Protein 1I9Z (pdb70)

InterPro domains:
  IPR000300 Inositol polyphosphate-related phosphatase [PF22669] (564-844)
  IPR000300 Inositol polyphosphate-related phosphatase [SM00128] (556-854)
  IPR002013 SAC domain [PF02383] (60-376)
  IPR002013 SAC domain [PS50275] (144-474)
  IPR036691 Endonuclease/exonuclease/phosphatase superfamily [G3DSA:3.60.10.10] (534-880)
  IPR036691 Endonuclease/exonuclease/phosphatase superfamily [SSF56219] (534-871)
  IPR046985 Inositol 5-phosphatase [PTHR11200] (154-956)

Sequence (336 aa):
YDPIHEYVNHELRKRENEFSEHKNVKIFVASYNLNGCSATTKLENWLFPENTPLADIYVVGFQEIVQLTSADPAKRREWESCVKRLLNGKCTSGPGYVQLRSGQLVGTALMIFCKESCLPSIKNVEGTVKKTGLGNKGAVAIRFDYEDTGLCFITSHLAAGYTNYDERDHDYRTIASGLRFRRGRSIFNHDYVVWFGDFNYRISLTYEEVVPCIAQGKLSYLFEYDQLNKQMLTGKVFPFFSELPITFPPTYKFDIGTDIYDTSDKHHRVPAWTDRILYRGELVPHSYQSVPLYYSDHRPIYATYEANIVKVDREKKKILFEELYNQRKQEVRDASQ

Solvent-accessible surface area: 15968 Å² total; per-residue (Å²): 206,48,82,36,80,98,62,0,59,103,48,4,169,134,78,71,125,68,11,16,116,106,106,72,0,82,2,5,0,0,1,1,1,0,25,24,25,91,25,33,35,118,0,69,87,0,0,27,44,49,158,79,93,49,7,11,1,2,0,0,0,0,0,22,2,61,96,45,178,146,46,39,65,62,85,27,142,90,3,13,47,9,0,72,141,24,1,50,55,105,28,132,98,60,104,11,8,40,53,40,93,21,16,32,30,30,3,1,0,0,0,0,0,0,66,79,91,5,70,100,20,10,112,89,41,14,24,33,61,72,111,15,48,143,91,59,42,0,0,1,0,1,4,0,26,4,50,60,7,6,2,0,2,0,0,0,5,0,7,56,26,85,100,39,58,97,55,0,7,46,1,12,117,31,0,11,78,26,0,104,13,172,240,48,67,16,0,64,98,25,80,16,1,2,0,0,0,2,0,6,0,16,0,54,18,66,38,123,79,0,36,57,24,32,81,120,53,115,30,97,90,0,57,127,83,1,6,0,35,116,2,35,139,80,42,113,0,2,43,171,13,52,37,43,105,21,93,3,67,1,0,25,38,15,39,107,49,50,102,90,18,4,79,51,128,120,92,103,23,0,0,1,0,1,0,3,0,30,53,29,148,10,75,38,102,41,10,64,25,7,83,13,70,81,0,18,6,16,0,0,15,3,23,8,50,0,60,3,34,98,27,65,136,135,102,65,130,106,21,28,73,89,20,42,87,102,71,95,78,87,68,99,78,89,98,166

Secondary structure (DSSP, 8-state):
--HHHHHHHHHHHHTGGGTEEEEEEEEEEEEEE-TTPPP-S--HHHHS-SSSPPPSEEEEEEE-SS------HHHHHHHHHHHHHHHHHT--SS--EEEEEEEEETTEEEEEEEEGGGGGGEEEEEEEEEE------EEEEEEEEETTEEEEEEEEE----SS-HHHHHHHHHHHHHH---GGG--TTSSSEEEEEEE----BSS-HHHHHHHHHTT-HHHHHTTBHHHHHHHTTSSSTT-B-PPP-S---B-B-TTSS-B--STT-PPPB--EEEEEESS-EEEEEEE----SSSB--EEEEEEEEEEEE-HHHHHHHHHHHHHHHHHHHHHHT-

Structure (mmCIF, N/CA/C/O backbone):
data_1I9Z
#
_entry.id   1I9Z
#
_cell.length_a   148.999
_cell.length_b   67.705
_cell.length_c   51.995
_cell.angle_alpha   90.0
_cell.angle_beta   106.152
_cell.angle_gamma   90.0
#
_symmetry.space_group_name_H-M   'C 1 2 1'
#
loop_
_entity.id
_entity.type
_entity.pdbx_description
1 polymer 'PHOSPHATIDYLINOSITOL PHOSPHATE PHOSPHATASE'
2 non-polymer 'CALCIUM ION'
3 non-polymer D-MYO-INOSITOL-1,4-BISPHOSPHATE
4 water water
#
loop_
_atom_site.group_PDB
_atom_site.id
_atom_site.type_symbol
_atom_site.label_atom_id
_atom_site.label_alt_id
_atom_site.label_comp_id
_atom_site.label_asym_id
_atom_site.label_entity_id
_atom_site.label_seq_id
_atom_site.pdbx_PDB_ins_code
_atom_site.Cartn_x
_atom_site.Cartn_y
_atom_site.Cartn_z
_atom_site.occupancy
_atom_site.B_iso_or_equiv
_atom_site.auth_seq_id
_atom_site.auth_comp_id
_atom_site.auth_asym_id
_atom_site.auth_atom_id
_atom_site.pdbx_PDB_model_num
ATOM 1 N N . TYR A 1 1 ? -4.470 -0.468 19.436 1.00 63.27 534 TYR A N 1
ATOM 2 C CA . TYR A 1 1 ? -5.444 0.656 19.243 1.00 64.06 534 TYR A CA 1
ATOM 3 C C . TYR A 1 1 ? -6.918 0.235 19.376 1.00 63.55 534 TYR A C 1
ATOM 4 O O . TYR A 1 1 ? -7.354 -0.733 18.750 1.00 63.93 534 TYR A O 1
ATOM 13 N N . ASP A 1 2 ? -7.671 0.966 20.199 1.00 62.88 535 ASP A N 1
ATOM 14 C CA . ASP A 1 2 ? -9.096 0.700 20.450 1.00 61.80 535 ASP A CA 1
ATOM 15 C C . ASP A 1 2 ? -9.882 2.004 20.401 1.00 61.14 535 ASP A C 1
ATOM 16 O O . ASP A 1 2 ? -9.777 2.843 21.295 1.00 59.59 535 ASP A O 1
ATOM 21 N N . PRO A 1 3 ? -10.688 2.183 19.337 1.00 60.97 536 PRO A N 1
ATOM 22 C CA . PRO A 1 3 ? -11.527 3.361 19.091 1.00 60.13 536 PRO A CA 1
ATOM 23 C C . PRO A 1 3 ? -12.422 3.749 20.257 1.00 59.19 536 PRO A C 1
ATOM 24 O O . PRO A 1 3 ? -12.594 4.936 20.535 1.00 58.57 536 PRO A O 1
ATOM 28 N N . ILE A 1 4 ? -13.005 2.754 20.924 1.00 58.81 537 ILE A N 1
ATOM 29 C CA . ILE A 1 4 ? -13.892 3.013 22.061 1.00 58.81 537 ILE A CA 1
ATOM 30 C C . ILE A 1 4 ? -13.108 3.633 23.214 1.00 58.63 537 ILE A C 1
ATOM 31 O O . ILE A 1 4 ? -13.584 4.555 23.878 1.00 58.13 537 ILE A O 1
ATOM 36 N N . HIS A 1 5 ? -11.903 3.115 23.450 1.00 58.57 538 HIS A N 1
ATOM 37 C CA . HIS A 1 5 ? -11.034 3.612 24.526 1.00 58.73 538 HIS A CA 1
ATOM 38 C C . HIS A 1 5 ? -10.686 5.077 24.254 1.00 58.63 538 HIS A C 1
ATOM 39 O O . HIS A 1 5 ? -10.757 5.928 25.144 1.00 58.78 538 HIS A O 1
ATOM 46 N N . GLU A 1 6 ? -10.318 5.360 23.010 1.00 58.46 539 GLU A N 1
ATOM 47 C CA . GLU A 1 6 ? -9.974 6.717 22.594 1.00 58.99 539 GLU A CA 1
ATOM 48 C C . GLU A 1 6 ? -11.165 7.650 22.836 1.00 58.78 539 GLU A C 1
ATOM 49 O O . GLU A 1 6 ? -11.010 8.751 23.367 1.00 58.46 539 GLU A O 1
ATOM 55 N N . TYR A 1 7 ? -12.353 7.195 22.441 1.00 59.19 540 TYR A N 1
ATOM 56 C CA . TYR A 1 7 ? -13.584 7.960 22.627 1.00 59.32 540 TYR A CA 1
ATOM 57 C C . TYR A 1 7 ? -13.755 8.303 24.105 1.00 58.29 540 TYR A C 1
ATOM 58 O O . TYR A 1 7 ? -14.006 9.453 24.469 1.00 57.41 540 TYR A O 1
ATOM 67 N N . VAL A 1 8 ? -13.603 7.294 24.957 1.00 57.70 541 VAL A N 1
ATOM 68 C CA . VAL A 1 8 ? -13.760 7.491 26.391 1.00 57.50 541 VAL A CA 1
ATOM 69 C C . VAL A 1 8 ? -12.787 8.540 26.949 1.00 57.17 541 VAL A C 1
ATOM 70 O O . VAL A 1 8 ? -13.200 9.446 27.663 1.00 57.14 541 VAL A O 1
ATOM 74 N N . ASN A 1 9 ? -11.504 8.444 26.620 1.00 57.41 542 ASN A N 1
ATOM 75 C CA . ASN A 1 9 ? -10.537 9.431 27.121 1.00 57.36 542 ASN A CA 1
ATOM 76 C C . ASN A 1 9 ? -10.920 10.825 26.674 1.00 57.10 542 ASN A C 1
ATOM 77 O O . ASN A 1 9 ? -10.703 11.805 27.385 1.00 55.91 542 ASN A O 1
ATOM 82 N N . HIS A 1 10 ? -11.502 10.904 25.486 1.00 57.40 543 HIS A N 1
ATOM 83 C CA . HIS A 1 10 ? -11.884 12.192 24.941 1.00 58.06 543 HIS A CA 1
ATOM 84 C C . HIS A 1 10 ? -13.008 12.829 25.727 1.00 57.94 543 HIS A C 1
ATOM 85 O O . HIS A 1 10 ? -12.953 14.013 26.056 1.00 57.21 543 HIS A O 1
ATOM 92 N N . GLU A 1 11 ? -14.022 12.023 26.034 1.00 58.18 544 GLU A N 1
ATOM 93 C CA . GLU A 1 11 ? -15.201 12.475 26.775 1.00 58.25 544 GLU A CA 1
ATOM 94 C C . GLU A 1 11 ? -14.858 12.783 28.213 1.00 58.30 544 GLU A C 1
ATOM 95 O O . GLU A 1 11 ? -15.252 13.812 28.759 1.00 58.57 544 GLU A O 1
ATOM 101 N N . LEU A 1 12 ? -14.111 11.869 28.815 1.00 58.16 545 LEU A N 1
ATOM 102 C CA . LEU A 1 12 ? -13.693 11.973 30.196 1.00 58.09 545 LEU A CA 1
ATOM 103 C C . LEU A 1 12 ? -12.904 13.249 30.418 1.00 58.28 545 LEU A C 1
ATOM 104 O O . LEU A 1 12 ? -13.005 13.872 31.464 1.00 57.66 545 LEU A O 1
ATOM 109 N N . ARG A 1 13 ? -12.129 13.640 29.417 1.00 58.55 546 ARG A N 1
ATOM 110 C CA . ARG A 1 13 ? -11.324 14.844 29.509 1.00 59.45 546 ARG A CA 1
ATOM 111 C C . ARG A 1 13 ? -12.231 16.053 29.713 1.00 59.10 546 ARG A C 1
ATOM 112 O O . ARG A 1 13 ? -11.840 17.046 30.323 1.00 58.42 546 ARG A O 1
ATOM 120 N N . LYS A 1 14 ? -13.455 15.970 29.202 1.00 58.79 547 LYS A N 1
ATOM 121 C CA . LYS A 1 14 ? -14.397 17.070 29.362 1.00 59.03 547 LYS A CA 1
ATOM 122 C C . LYS A 1 14 ? -14.995 17.074 30.775 1.00 58.07 547 LYS A C 1
ATOM 123 O O . LYS A 1 14 ? -15.444 18.112 31.258 1.00 58.60 547 LYS A O 1
ATOM 129 N N . ARG A 1 15 ? -14.983 15.929 31.451 1.00 56.19 548 ARG A N 1
ATOM 130 C CA . ARG A 1 15 ? -15.540 15.860 32.800 1.00 55.15 548 ARG A CA 1
ATOM 131 C C . ARG A 1 15 ? -14.503 15.711 33.930 1.00 53.74 548 ARG A C 1
ATOM 132 O O . ARG A 1 15 ? -14.814 15.186 35.000 1.00 52.30 548 ARG A O 1
ATOM 140 N N . GLU A 1 16 ? -13.284 16.196 33.698 1.00 52.28 549 GLU A N 1
ATOM 141 C CA . GLU A 1 16 ? -12.206 16.084 34.690 1.00 51.39 549 GLU A CA 1
ATOM 142 C C . GLU A 1 16 ? -12.514 16.630 36.061 1.00 50.75 549 GLU A C 1
ATOM 143 O O . GLU A 1 16 ? -12.096 16.060 37.076 1.00 49.55 549 GLU A O 1
ATOM 149 N N . ASN A 1 17 ? -13.247 17.732 36.099 1.00 50.48 550 ASN A N 1
ATOM 150 C CA . ASN A 1 17 ? -13.581 18.353 37.362 1.00 51.06 550 ASN A CA 1
ATOM 151 C C . ASN A 1 17 ? -14.319 17.373 38.264 1.00 50.50 550 ASN A C 1
ATOM 152 O O . ASN A 1 17 ? -14.476 17.623 39.456 1.00 50.31 550 ASN A O 1
ATOM 157 N N . GLU A 1 18 ? -14.763 16.252 37.705 1.00 49.52 551 GLU A N 1
ATOM 158 C CA . GLU A 1 18 ? -15.489 15.262 38.497 1.00 49.70 551 GLU A CA 1
ATOM 159 C C . GLU A 1 18 ? -14.592 14.312 39.260 1.00 48.94 551 GLU A C 1
ATOM 160 O O . GLU A 1 18 ? -15.038 13.701 40.228 1.00 48.58 551 GLU A O 1
ATOM 166 N N . PHE A 1 19 ? -13.341 14.164 38.828 1.00 47.13 552 PHE A N 1
ATOM 167 C CA . PHE A 1 19 ? -12.421 13.269 39.530 1.00 46.48 552 PHE A CA 1
ATOM 168 C C . PHE A 1 19 ? -11.036 13.900 39.755 1.00 45.35 552 PHE A C 1
ATOM 169 O O . PHE A 1 19 ? -10.077 13.191 40.020 1.00 45.54 552 PHE A O 1
ATOM 177 N N . SER A 1 20 ? -10.970 15.229 39.665 1.00 44.12 553 SER A N 1
ATOM 178 C CA . SER A 1 20 ? -9.742 15.999 39.830 1.00 43.53 553 SER A CA 1
ATOM 179 C C . SER A 1 20 ? -9.956 17.273 40.618 1.00 43.75 553 SER A C 1
ATOM 180 O O . SER A 1 20 ? -10.997 17.931 40.495 1.00 43.22 553 SER A O 1
ATOM 183 N N . GLU A 1 21 ? -8.937 17.634 41.396 1.00 43.38 554 GLU A N 1
ATOM 184 C CA . GLU A 1 21 ? -8.913 18.865 42.182 1.00 44.52 554 GLU A CA 1
ATOM 185 C C . GLU A 1 21 ? -7.586 19.527 41.768 1.00 43.35 554 GLU A C 1
ATOM 186 O O . GLU A 1 21 ? -6.575 18.833 41.621 1.00 41.94 554 GLU A O 1
ATOM 192 N N . HIS A 1 22 ? -7.599 20.846 41.593 1.00 42.61 555 HIS A N 1
ATOM 193 C CA . HIS A 1 22 ? -6.411 21.592 41.213 1.00 42.04 555 HIS A CA 1
ATOM 194 C C . HIS A 1 22 ? -6.090 22.572 42.321 1.00 41.32 555 HIS A C 1
ATOM 195 O O . HIS A 1 22 ? -7.001 23.117 42.939 1.00 41.76 555 HIS A O 1
ATOM 202 N N . LYS A 1 23 ? -4.794 22.750 42.587 1.00 38.90 556 LYS A N 1
ATOM 203 C CA . LYS A 1 23 ? -4.277 23.646 43.624 1.00 37.14 556 LYS A CA 1
ATOM 204 C C . LYS A 1 23 ? -2.982 24.329 43.046 1.00 34.80 556 LYS A C 1
ATOM 205 O O . LYS A 1 23 ? -2.324 23.757 42.195 1.00 32.23 556 LYS A O 1
ATOM 211 N N . ASN A 1 24 ? -2.672 25.550 43.467 1.00 33.79 557 ASN A N 1
ATOM 212 C CA . ASN A 1 24 ? -1.453 26.230 43.029 1.00 33.74 557 ASN A CA 1
ATOM 213 C C . ASN A 1 24 ? -0.476 26.128 44.218 1.00 31.75 557 ASN A C 1
ATOM 214 O O . ASN A 1 24 ? -0.847 26.393 45.347 1.00 32.12 557 ASN A O 1
ATOM 219 N N . VAL A 1 25 ? 0.749 25.717 43.953 1.00 28.46 558 VAL A N 1
ATOM 220 C CA . VAL A 1 25 ? 1.769 25.627 44.995 1.00 27.40 558 VAL A CA 1
ATOM 221 C C . VAL A 1 25 ? 2.825 26.701 44.650 1.00 26.08 558 VAL A C 1
ATOM 222 O O . VAL A 1 25 ? 3.221 26.787 43.491 1.00 26.85 558 VAL A O 1
ATOM 226 N N . LYS A 1 26 ? 3.254 27.498 45.633 1.00 24.93 559 LYS A N 1
ATOM 227 C CA . LYS A 1 26 ? 4.277 28.547 45.424 1.00 24.92 559 LYS A CA 1
ATOM 228 C C . LYS A 1 26 ? 5.675 27.948 45.651 1.00 23.35 559 LYS A C 1
ATOM 229 O O . LYS A 1 26 ? 5.921 27.320 46.685 1.00 21.57 559 LYS A O 1
ATOM 235 N N . ILE A 1 27 ? 6.579 28.169 44.702 1.00 20.69 560 ILE A N 1
ATOM 236 C CA . ILE A 1 27 ? 7.910 27.580 44.777 1.00 21.06 560 ILE A CA 1
ATOM 237 C C . ILE A 1 27 ? 8.980 28.650 44.650 1.00 18.43 560 ILE A C 1
ATOM 238 O O . ILE A 1 27 ? 8.929 29.491 43.749 1.00 19.17 560 ILE A O 1
ATOM 243 N N . PHE A 1 28 ? 9.929 28.638 45.560 1.00 16.66 561 PHE A N 1
ATOM 244 C CA . PHE A 1 28 ? 11.004 29.651 45.606 1.00 16.81 561 PHE A CA 1
ATOM 245 C C . PHE A 1 28 ? 12.290 28.925 45.277 1.00 16.09 561 PHE A C 1
ATOM 246 O O . PHE A 1 28 ? 12.644 27.948 45.972 1.00 14.82 561 PHE A O 1
ATOM 254 N N . VAL A 1 29 ? 12.976 29.347 44.225 1.00 14.11 562 VAL A N 1
ATOM 255 C CA . VAL A 1 29 ? 14.189 28.698 43.773 1.00 14.09 562 VAL A CA 1
ATOM 256 C C . VAL A 1 29 ? 15.324 29.672 43.957 1.00 16.09 562 VAL A C 1
ATOM 257 O O . VAL A 1 29 ? 15.259 30.808 43.505 1.00 17.70 562 VAL A O 1
ATOM 261 N N . ALA A 1 30 ? 16.346 29.215 44.657 1.00 15.27 563 ALA A N 1
ATOM 262 C CA . ALA A 1 30 ? 17.477 30.033 45.023 1.00 15.10 563 ALA A CA 1
ATOM 263 C C . ALA A 1 30 ? 18.801 29.369 44.679 1.00 13.71 563 ALA A C 1
ATOM 264 O O . ALA A 1 30 ? 19.002 28.199 44.970 1.00 14.26 563 ALA A O 1
ATOM 266 N N . SER A 1 31 ? 19.725 30.174 44.154 1.00 12.18 564 SER A N 1
ATOM 267 C CA . SER A 1 31 ? 21.037 29.705 43.732 1.00 13.39 564 SER A CA 1
ATOM 268 C C . SER A 1 31 ? 22.174 30.616 44.222 1.00 13.37 564 SER A C 1
ATOM 269 O O . SER A 1 31 ? 22.071 31.875 44.162 1.00 12.94 564 SER A O 1
ATOM 272 N N . TYR A 1 32 ? 23.278 30.001 44.660 1.00 14.00 565 TYR A N 1
ATOM 273 C CA . TYR A 1 32 ? 24.417 30.764 45.137 1.00 12.94 565 TYR A CA 1
ATOM 274 C C . TYR A 1 32 ? 25.753 30.064 44.980 1.00 14.50 565 TYR A C 1
ATOM 275 O O . TYR A 1 32 ? 25.944 28.979 45.535 1.00 15.21 565 TYR A O 1
ATOM 284 N N . ASN A 1 33 ? 26.648 30.608 44.151 1.00 11.53 566 ASN A N 1
ATOM 285 C CA . ASN A 1 33 ? 28.009 30.085 44.051 1.00 13.63 566 ASN A CA 1
ATOM 286 C C . ASN A 1 33 ? 28.717 30.841 45.203 1.00 14.92 566 ASN A C 1
ATOM 287 O O . ASN A 1 33 ? 28.943 32.060 45.149 1.00 15.77 566 ASN A O 1
ATOM 292 N N . LEU A 1 34 ? 29.051 30.078 46.240 1.00 13.85 567 LEU A N 1
ATOM 293 C CA . LEU A 1 34 ? 29.660 30.585 47.498 1.00 13.68 567 LEU A CA 1
ATOM 294 C C . LEU A 1 34 ? 31.115 30.934 47.532 1.00 15.53 567 LEU A C 1
ATOM 295 O O . LEU A 1 34 ? 31.567 31.593 48.492 1.00 15.65 567 LEU A O 1
ATOM 300 N N . ASN A 1 35 ? 31.882 30.470 46.532 1.00 14.02 568 ASN A N 1
ATOM 301 C CA . ASN A 1 35 ? 33.314 30.700 46.541 1.00 15.48 568 ASN A CA 1
ATOM 302 C C . ASN A 1 35 ? 33.928 30.170 47.867 1.00 16.49 568 ASN A C 1
ATOM 303 O O . ASN A 1 35 ? 34.904 30.770 48.398 1.00 16.91 568 ASN A O 1
ATOM 308 N N . GLY A 1 36 ? 33.308 29.116 48.410 1.00 15.82 569 GLY A N 1
ATOM 309 C CA . GLY A 1 36 ? 33.811 28.483 49.629 1.00 18.58 569 GLY A CA 1
ATOM 310 C C . GLY A 1 36 ? 33.580 29.275 50.905 1.00 20.11 569 GLY A C 1
ATOM 311 O O . GLY A 1 36 ? 34.159 28.921 51.930 1.00 21.12 569 GLY A O 1
ATOM 312 N N . CYS A 1 37 ? 32.740 30.305 50.861 1.00 17.93 570 CYS A N 1
ATOM 313 C CA . CYS A 1 37 ? 32.492 31.110 52.083 1.00 21.02 570 CYS A CA 1
ATOM 314 C C . CYS A 1 37 ? 31.772 30.323 53.148 1.00 21.42 570 CYS A C 1
ATOM 315 O O . CYS A 1 37 ? 31.055 29.366 52.870 1.00 22.15 570 CYS A O 1
ATOM 318 N N . SER A 1 38 ? 31.941 30.762 54.401 1.00 21.84 571 SER A N 1
ATOM 319 C CA . SER A 1 38 ? 31.266 30.102 55.523 1.00 23.40 571 SER A CA 1
ATOM 320 C C . SER A 1 38 ? 29.758 30.218 55.631 1.00 21.53 571 SER A C 1
ATOM 321 O O . SER A 1 38 ? 29.186 31.250 55.372 1.00 21.89 571 SER A O 1
ATOM 324 N N . ALA A 1 39 ? 29.144 29.146 56.105 1.00 20.64 572 ALA A N 1
ATOM 325 C CA . ALA A 1 39 ? 27.724 29.059 56.342 1.00 20.29 572 ALA A CA 1
ATOM 326 C C . ALA A 1 39 ? 27.312 30.163 57.289 1.00 21.48 572 ALA A C 1
ATOM 327 O O . ALA A 1 39 ? 28.048 30.476 58.229 1.00 21.82 572 ALA A O 1
ATOM 329 N N . THR A 1 40 ? 26.132 30.742 57.083 1.00 20.53 573 THR A N 1
ATOM 330 C CA . THR A 1 40 ? 25.665 31.822 57.979 1.00 20.97 573 THR A CA 1
ATOM 331 C C . THR A 1 40 ? 24.167 31.903 57.813 1.00 22.37 573 THR A C 1
ATOM 332 O O . THR A 1 40 ? 23.657 31.536 56.750 1.00 20.78 573 THR A O 1
ATOM 336 N N . THR A 1 41 ? 23.442 32.375 58.839 1.00 21.01 574 THR A N 1
ATOM 337 C CA . THR A 1 41 ? 22.002 32.524 58.728 1.00 21.57 574 THR A CA 1
ATOM 338 C C . THR A 1 41 ? 21.725 33.932 58.229 1.00 20.50 574 THR A C 1
ATOM 339 O O . THR A 1 41 ? 20.583 34.304 58.068 1.00 23.67 574 THR A O 1
ATOM 343 N N . LYS A 1 42 ? 22.751 34.715 57.978 1.00 21.06 575 LYS A N 1
ATOM 344 C CA . LYS A 1 42 ? 22.498 36.094 57.539 1.00 23.17 575 LYS A CA 1
ATOM 345 C C . LYS A 1 42 ? 22.254 36.104 56.020 1.00 21.75 575 LYS A C 1
ATOM 346 O O . LYS A 1 42 ? 23.044 36.663 55.267 1.00 21.99 575 LYS A O 1
ATOM 352 N N . LEU A 1 43 ? 21.102 35.566 55.640 1.00 21.23 576 LEU A N 1
ATOM 353 C CA . LEU A 1 43 ? 20.688 35.459 54.224 1.00 19.93 576 LEU A CA 1
ATOM 354 C C . LEU A 1 43 ? 19.320 36.032 53.982 1.00 19.52 576 LEU A C 1
ATOM 355 O O . LEU A 1 43 ? 18.665 35.735 52.971 1.00 20.31 576 LEU A O 1
ATOM 360 N N . GLU A 1 44 ? 18.804 36.828 54.921 1.00 20.10 577 GLU A N 1
ATOM 361 C CA . GLU A 1 44 ? 17.423 37.319 54.773 1.00 22.46 577 GLU A CA 1
ATOM 362 C C . GLU A 1 44 ? 17.098 37.972 53.417 1.00 21.52 577 GLU A C 1
ATOM 363 O O . GLU A 1 44 ? 16.005 37.785 52.876 1.00 24.65 577 GLU A O 1
ATOM 369 N N . ASN A 1 45 ? 18.016 38.784 52.937 1.00 22.63 578 ASN A N 1
ATOM 370 C CA . ASN A 1 45 ? 17.838 39.529 51.669 1.00 24.39 578 ASN A CA 1
ATOM 371 C C . ASN A 1 45 ? 17.726 38.584 50.491 1.00 23.59 578 ASN A C 1
ATOM 372 O O . ASN A 1 45 ? 17.125 38.911 49.447 1.00 23.37 578 ASN A O 1
ATOM 377 N N . TRP A 1 46 ? 18.282 37.396 50.669 1.00 19.90 579 TRP A N 1
ATOM 378 C CA . TRP A 1 46 ? 18.241 36.422 49.580 1.00 18.82 579 TRP A CA 1
ATOM 379 C C . TRP A 1 46 ? 16.996 35.516 49.568 1.00 18.12 579 TRP A C 1
ATOM 380 O O . TRP A 1 46 ? 16.306 35.345 48.559 1.00 17.27 579 TRP A O 1
ATOM 391 N N . LEU A 1 47 ? 16.707 34.929 50.725 1.00 19.23 580 LEU A N 1
ATOM 392 C CA . LEU A 1 47 ? 15.589 34.025 50.841 1.00 19.74 580 LEU A CA 1
ATOM 393 C C . LEU A 1 47 ? 14.230 34.661 51.119 1.00 21.39 580 LEU A C 1
ATOM 394 O O . LEU A 1 47 ? 13.200 34.029 50.839 1.00 20.14 580 LEU A O 1
ATOM 399 N N . PHE A 1 48 ? 14.198 35.892 51.671 1.00 22.80 581 PHE A N 1
ATOM 400 C CA . PHE A 1 48 ? 12.883 36.564 51.919 1.00 24.13 581 PHE A CA 1
ATOM 401 C C . PHE A 1 48 ? 13.009 37.958 51.277 1.00 26.67 581 PHE A C 1
ATOM 402 O O . PHE A 1 48 ? 12.850 38.998 51.935 1.00 24.62 581 PHE A O 1
ATOM 410 N N . PRO A 1 49 ? 13.318 37.984 49.984 1.00 28.39 582 PRO A N 1
ATOM 411 C CA . PRO A 1 49 ? 13.505 39.242 49.259 1.00 32.51 582 PRO A CA 1
ATOM 412 C C . PRO A 1 49 ? 12.308 40.082 49.016 1.00 36.66 582 PRO A C 1
ATOM 413 O O . PRO A 1 49 ? 12.432 41.318 48.887 1.00 36.68 582 PRO A O 1
ATOM 417 N N . GLU A 1 50 ? 11.155 39.439 48.916 1.00 41.14 583 GLU A N 1
ATOM 418 C CA . GLU A 1 50 ? 9.934 40.186 48.607 1.00 45.74 583 GLU A CA 1
ATOM 419 C C . GLU A 1 50 ? 9.105 40.351 49.836 1.00 46.54 583 GLU A C 1
ATOM 420 O O . GLU A 1 50 ? 9.354 39.701 50.857 1.00 46.07 583 GLU A O 1
ATOM 426 N N . ASN A 1 51 ? 8.116 41.224 49.708 1.00 46.86 584 ASN A N 1
ATOM 427 C CA . ASN A 1 51 ? 7.163 41.467 50.761 1.00 48.17 584 ASN A CA 1
ATOM 428 C C . ASN A 1 51 ? 5.975 40.615 50.352 1.00 47.13 584 ASN A C 1
ATOM 429 O O . ASN A 1 51 ? 4.918 41.150 50.054 1.00 46.80 584 ASN A O 1
ATOM 434 N N . THR A 1 52 ? 6.157 39.294 50.290 1.00 46.05 585 THR A N 1
ATOM 435 C CA . THR A 1 52 ? 5.069 38.393 49.882 1.00 45.77 585 THR A CA 1
ATOM 436 C C . THR A 1 52 ? 5.016 37.153 50.789 1.00 43.61 585 THR A C 1
ATOM 437 O O . THR A 1 52 ? 5.894 36.954 51.635 1.00 42.71 585 THR A O 1
ATOM 441 N N . PRO A 1 53 ? 3.980 36.309 50.632 1.00 41.83 586 PRO A N 1
ATOM 442 C CA . PRO A 1 53 ? 3.966 35.160 51.540 1.00 38.89 586 PRO A CA 1
ATOM 443 C C . PRO A 1 53 ? 5.126 34.186 51.335 1.00 35.04 586 PRO A C 1
ATOM 444 O O . PRO A 1 53 ? 5.711 34.111 50.257 1.00 33.96 586 PRO A O 1
ATOM 448 N N . LEU A 1 54 ? 5.479 33.482 52.405 1.00 31.09 587 LEU A N 1
ATOM 449 C CA . LEU A 1 54 ? 6.545 32.483 52.308 1.00 27.93 587 LEU A CA 1
ATOM 450 C C . LEU A 1 54 ? 6.059 31.421 51.331 1.00 25.61 587 LEU A C 1
ATOM 451 O O . LEU A 1 54 ? 4.840 31.121 51.251 1.00 23.03 587 LEU A O 1
ATOM 456 N N . ALA A 1 55 ? 6.994 30.805 50.609 1.00 21.55 588 ALA A N 1
ATOM 457 C CA . ALA A 1 55 ? 6.621 29.788 49.640 1.00 20.74 588 ALA A CA 1
ATOM 458 C C . ALA A 1 55 ? 6.258 28.467 50.306 1.00 20.23 588 ALA A C 1
ATOM 459 O O . ALA A 1 55 ? 6.610 28.239 51.461 1.00 20.70 588 ALA A O 1
ATOM 461 N N . ASP A 1 56 ? 5.639 27.586 49.542 1.00 20.02 589 ASP A N 1
ATOM 462 C CA . ASP A 1 56 ? 5.334 26.242 50.046 1.00 19.78 589 ASP A CA 1
ATOM 463 C C . ASP A 1 56 ? 6.591 25.367 49.986 1.00 20.23 589 ASP A C 1
ATOM 464 O O . ASP A 1 56 ? 6.826 24.517 50.848 1.00 20.05 589 ASP A O 1
ATOM 469 N N . ILE A 1 57 ? 7.401 25.599 48.952 1.00 19.43 590 ILE A N 1
ATOM 470 C CA . ILE A 1 57 ? 8.590 24.787 48.735 1.00 19.45 590 ILE A CA 1
ATOM 471 C C . ILE A 1 57 ? 9.745 25.724 48.436 1.00 19.46 590 ILE A C 1
ATOM 472 O O . ILE A 1 57 ? 9.583 26.611 47.606 1.00 18.00 590 ILE A O 1
ATOM 477 N N . TYR A 1 58 ? 10.858 25.545 49.173 1.00 17.16 591 TYR A N 1
ATOM 478 C CA . TYR A 1 58 ? 12.089 26.261 48.903 1.00 16.88 591 TYR A CA 1
ATOM 479 C C . TYR A 1 58 ? 13.113 25.279 48.307 1.00 17.40 591 TYR A C 1
ATOM 480 O O . TYR A 1 58 ? 13.431 24.216 48.925 1.00 16.72 591 TYR A O 1
ATOM 489 N N . VAL A 1 59 ? 13.644 25.624 47.120 1.00 15.11 592 VAL A N 1
ATOM 490 C CA . VAL A 1 59 ? 14.624 24.756 46.462 1.00 15.57 592 VAL A CA 1
ATOM 491 C C . VAL A 1 59 ? 15.891 25.594 46.420 1.00 15.51 592 VAL A C 1
ATOM 492 O O . VAL A 1 59 ? 15.959 26.629 45.770 1.00 15.88 592 VAL A O 1
ATOM 496 N N . VAL A 1 60 ? 16.919 25.158 47.151 1.00 14.35 593 VAL A N 1
ATOM 497 C CA . VAL A 1 60 ? 18.167 25.889 47.253 1.00 13.91 593 VAL A CA 1
ATOM 498 C C . VAL A 1 60 ? 19.355 25.103 46.713 1.00 14.05 593 VAL A C 1
ATOM 499 O O . VAL A 1 60 ? 19.623 23.974 47.155 1.00 15.94 593 VAL A O 1
ATOM 503 N N . GLY A 1 61 ? 20.069 25.714 45.767 1.00 13.28 594 GLY A N 1
ATOM 504 C CA . GLY A 1 61 ? 21.232 25.107 45.194 1.00 13.48 594 GLY A CA 1
ATOM 505 C C . GLY A 1 61 ? 22.455 25.957 45.451 1.00 15.47 594 GLY A C 1
ATOM 506 O O . GLY A 1 61 ? 22.456 27.208 45.251 1.00 15.80 594 GLY A O 1
ATOM 507 N N . PHE A 1 62 ? 23.511 25.294 45.919 1.00 13.78 595 PHE A N 1
ATOM 508 C CA . PHE A 1 62 ? 24.788 25.943 46.178 1.00 11.29 595 PHE A CA 1
ATOM 509 C C . PHE A 1 62 ? 25.865 25.389 45.278 1.00 12.53 595 PHE A C 1
ATOM 510 O O . PHE A 1 62 ? 25.809 24.168 44.895 1.00 13.59 595 PHE A O 1
ATOM 518 N N . GLN A 1 63 ? 26.798 26.273 44.870 1.00 12.65 596 GLN A N 1
ATOM 519 C CA . GLN A 1 63 ? 28.006 25.836 44.176 1.00 12.65 596 GLN A CA 1
ATOM 520 C C . GLN A 1 63 ? 29.210 26.284 45.022 1.00 15.26 596 GLN A C 1
ATOM 521 O O . GLN A 1 63 ? 29.140 27.281 45.772 1.00 15.17 596 GLN A O 1
ATOM 527 N N . GLU A 1 64 ? 30.315 25.569 44.873 1.00 15.03 597 GLU A N 1
ATOM 528 C CA . GLU A 1 64 ? 31.544 25.848 45.633 1.00 14.73 597 GLU A CA 1
ATOM 529 C C . GLU A 1 64 ? 31.379 25.898 47.155 1.00 17.56 597 GLU A C 1
ATOM 530 O O . GLU A 1 64 ? 31.875 26.845 47.822 1.00 20.04 597 GLU A O 1
ATOM 536 N N . ILE A 1 65 ? 30.710 24.908 47.717 1.00 17.45 598 ILE A N 1
ATOM 537 C CA . ILE A 1 65 ? 30.595 24.837 49.200 1.00 19.84 598 ILE A CA 1
ATOM 538 C C . ILE A 1 65 ? 32.052 24.819 49.712 1.00 23.66 598 ILE A C 1
ATOM 539 O O . ILE A 1 65 ? 32.390 25.350 50.792 1.00 23.77 598 ILE A O 1
ATOM 544 N N . VAL A 1 66 ? 32.926 24.250 48.891 1.00 26.90 599 VAL A N 1
ATOM 545 C CA . VAL A 1 66 ? 34.362 24.310 49.138 1.00 30.25 599 VAL A CA 1
ATOM 546 C C . VAL A 1 66 ? 34.885 25.067 47.891 1.00 31.58 599 VAL A C 1
ATOM 547 O O . VAL A 1 66 ? 34.560 24.719 46.751 1.00 31.00 599 VAL A O 1
ATOM 551 N N . GLN A 1 67 ? 35.633 26.131 48.126 1.00 33.79 600 GLN A N 1
ATOM 552 C CA . GLN A 1 67 ? 36.186 26.946 47.044 1.00 36.86 600 GLN A CA 1
ATOM 553 C C . GLN A 1 67 ? 37.038 26.104 46.092 1.00 38.72 600 GLN A C 1
ATOM 554 O O . GLN A 1 67 ? 37.889 25.332 46.517 1.00 38.97 600 GLN A O 1
ATOM 560 N N . LEU A 1 68 ? 36.823 26.267 44.794 1.00 40.51 601 LEU A N 1
ATOM 561 C CA . LEU A 1 68 ? 37.598 25.513 43.809 1.00 44.18 601 LEU A CA 1
ATOM 562 C C . LEU A 1 68 ? 38.988 26.151 43.521 1.00 46.82 601 LEU A C 1
ATOM 563 O O . LEU A 1 68 ? 39.120 27.385 43.384 1.00 46.84 601 LEU A O 1
ATOM 568 N N . THR A 1 69 ? 40.012 25.299 43.445 1.00 48.82 602 THR A N 1
ATOM 569 C CA . THR A 1 69 ? 41.396 25.718 43.170 1.00 51.46 602 THR A CA 1
ATOM 570 C C . THR A 1 69 ? 42.006 24.915 41.998 1.00 52.35 602 THR A C 1
ATOM 571 O O . THR A 1 69 ? 41.294 24.304 41.182 1.00 52.73 602 THR A O 1
ATOM 575 N N . SER A 1 75 ? 37.212 16.973 47.093 1.00 53.30 608 SER A N 1
ATOM 576 C CA . SER A 1 75 ? 36.679 15.710 47.634 1.00 53.40 608 SER A CA 1
ATOM 577 C C . SER A 1 75 ? 35.331 15.686 48.423 1.00 53.06 608 SER A C 1
ATOM 578 O O . SER A 1 75 ? 35.105 14.759 49.230 1.00 53.38 608 SER A O 1
ATOM 581 N N . ALA A 1 76 ? 34.437 16.657 48.198 1.00 50.67 609 ALA A N 1
ATOM 582 C CA . ALA A 1 76 ? 33.118 16.725 48.886 1.00 48.43 609 ALA A CA 1
ATOM 583 C C . ALA A 1 76 ? 33.120 16.812 50.436 1.00 46.91 609 ALA A C 1
ATOM 584 O O . ALA A 1 76 ? 33.547 15.876 51.138 1.00 46.29 609 ALA A O 1
ATOM 586 N N . ASP A 1 77 ? 32.606 17.921 50.968 1.00 43.46 610 ASP A N 1
ATOM 587 C CA . ASP A 1 77 ? 32.538 18.111 52.424 1.00 40.54 610 ASP A CA 1
ATOM 588 C C . ASP A 1 77 ? 31.070 18.107 52.896 1.00 37.03 610 ASP A C 1
ATOM 589 O O . ASP A 1 77 ? 30.342 19.158 52.785 1.00 36.40 610 ASP A O 1
ATOM 594 N N . PRO A 1 78 ? 30.592 16.937 53.377 1.00 34.17 611 PRO A N 1
ATOM 595 C CA . PRO A 1 78 ? 29.221 16.736 53.875 1.00 31.07 611 PRO A CA 1
ATOM 596 C C . PRO A 1 78 ? 28.957 17.658 55.067 1.00 28.60 611 PRO A C 1
ATOM 597 O O . PRO A 1 78 ? 27.865 18.183 55.240 1.00 24.89 611 PRO A O 1
ATOM 601 N N . ALA A 1 79 ? 29.991 17.854 55.882 1.00 26.30 612 ALA A N 1
ATOM 602 C CA . ALA A 1 79 ? 29.872 18.698 57.059 1.00 23.93 612 ALA A CA 1
ATOM 603 C C . ALA A 1 79 ? 29.523 20.133 56.721 1.00 21.19 612 ALA A C 1
ATOM 604 O O . ALA A 1 79 ? 28.694 20.780 57.396 1.00 20.56 612 ALA A O 1
ATOM 606 N N . LYS A 1 80 ? 30.217 20.661 55.727 1.00 20.59 613 LYS A N 1
ATOM 607 C CA . LYS A 1 80 ? 29.978 22.061 55.376 1.00 21.23 613 LYS A CA 1
ATOM 608 C C . LYS A 1 80 ? 28.584 22.195 54.783 1.00 18.90 613 LYS A C 1
ATOM 609 O O . LYS A 1 80 ? 27.875 23.134 55.091 1.00 18.44 613 LYS A O 1
ATOM 615 N N . ARG A 1 81 ? 28.182 21.199 53.995 1.00 17.82 614 ARG A N 1
ATOM 616 C CA . ARG A 1 81 ? 26.819 21.235 53.414 1.00 18.13 614 ARG A CA 1
ATOM 617 C C . ARG A 1 81 ? 25.780 21.216 54.563 1.00 17.91 614 ARG A C 1
ATOM 618 O O . ARG A 1 81 ? 24.816 21.968 54.575 1.00 18.44 614 ARG A O 1
ATOM 626 N N . ARG A 1 82 ? 26.013 20.382 55.581 1.00 18.50 615 ARG A N 1
ATOM 627 C CA . ARG A 1 82 ? 25.070 20.338 56.666 1.00 18.93 615 ARG A CA 1
ATOM 628 C C . ARG A 1 82 ? 24.988 21.628 57.473 1.00 18.14 615 ARG A C 1
ATOM 629 O O . ARG A 1 82 ? 23.948 21.874 58.068 1.00 18.92 615 ARG A O 1
ATOM 637 N N . GLU A 1 83 ? 26.060 22.410 57.507 1.00 17.57 616 GLU A N 1
ATOM 638 C CA . GLU A 1 83 ? 26.024 23.706 58.238 1.00 20.57 616 GLU A CA 1
ATOM 639 C C . GLU A 1 83 ? 25.053 24.647 57.488 1.00 18.85 616 GLU A C 1
ATOM 640 O O . GLU A 1 83 ? 24.276 25.399 58.071 1.00 17.70 616 GLU A O 1
ATOM 646 N N . TRP A 1 84 ? 25.144 24.615 56.149 1.00 18.55 617 TRP A N 1
ATOM 647 C CA . TRP A 1 84 ? 24.245 25.420 55.345 1.00 15.18 617 TRP A CA 1
ATOM 648 C C . TRP A 1 84 ? 22.813 24.933 55.540 1.00 14.91 617 TRP A C 1
ATOM 649 O O . TRP A 1 84 ? 21.903 25.746 55.684 1.00 15.87 617 TRP A O 1
ATOM 660 N N . GLU A 1 85 ? 22.603 23.616 55.532 1.00 16.61 618 GLU A N 1
ATOM 661 C CA . GLU A 1 85 ? 21.247 23.091 55.770 1.00 15.84 618 GLU A CA 1
ATOM 662 C C . GLU A 1 85 ? 20.685 23.602 57.084 1.00 18.04 618 GLU A C 1
ATOM 663 O O . GLU A 1 85 ? 19.504 23.968 57.189 1.00 17.06 618 GLU A O 1
ATOM 669 N N . SER A 1 86 ? 21.515 23.517 58.121 1.00 17.64 619 SER A N 1
ATOM 670 C CA . SER A 1 86 ? 21.048 23.964 59.425 1.00 20.69 619 SER A CA 1
ATOM 671 C C . SER A 1 86 ? 20.752 25.463 59.366 1.00 19.32 619 SER A C 1
ATOM 672 O O . SER A 1 86 ? 19.774 25.939 60.007 1.00 19.37 619 SER A O 1
ATOM 675 N N . CYS A 1 87 ? 21.594 26.223 58.655 1.00 19.79 620 CYS A N 1
ATOM 676 C CA . CYS A 1 87 ? 21.332 27.674 58.575 1.00 20.33 620 CYS A CA 1
ATOM 677 C C . CYS A 1 87 ? 20.034 28.004 57.845 1.00 21.66 620 CYS A C 1
ATOM 678 O O . CYS A 1 87 ? 19.254 28.858 58.277 1.00 21.05 620 CYS A O 1
ATOM 681 N N . VAL A 1 88 ? 19.794 27.354 56.699 1.00 19.43 621 VAL A N 1
ATOM 682 C CA . VAL A 1 88 ? 18.567 27.626 55.977 1.00 20.33 621 VAL A CA 1
ATOM 683 C C . VAL A 1 88 ? 17.339 27.213 56.781 1.00 21.44 621 VAL A C 1
ATOM 684 O O . VAL A 1 88 ? 16.332 27.967 56.883 1.00 22.26 621 VAL A O 1
ATOM 688 N N . LYS A 1 89 ? 17.398 26.028 57.387 1.00 20.10 622 LYS A N 1
ATOM 689 C CA . LYS A 1 89 ? 16.275 25.555 58.171 1.00 24.14 622 LYS A CA 1
ATOM 690 C C . LYS A 1 89 ? 15.983 26.536 59.323 1.00 23.99 622 LYS A C 1
ATOM 691 O O . LYS A 1 89 ? 14.830 26.837 59.602 1.00 24.57 622 LYS A O 1
ATOM 697 N N . ARG A 1 90 ? 17.025 27.019 59.990 1.00 24.42 623 ARG A N 1
ATOM 698 C CA . ARG A 1 90 ? 16.788 27.949 61.147 1.00 26.98 623 ARG A CA 1
ATOM 699 C C . ARG A 1 90 ? 16.113 29.221 60.633 1.00 26.64 623 ARG A C 1
ATOM 700 O O . ARG A 1 90 ? 15.188 29.778 61.227 1.00 23.91 623 ARG A O 1
ATOM 708 N N . LEU A 1 91 ? 16.592 29.684 59.510 1.00 24.42 624 LEU A N 1
ATOM 709 C CA . LEU A 1 91 ? 16.042 30.894 58.937 1.00 26.74 624 LEU A CA 1
ATOM 710 C C . LEU A 1 91 ? 14.583 30.730 58.495 1.00 26.23 624 LEU A C 1
ATOM 711 O O . LEU A 1 91 ? 13.711 31.584 58.810 1.00 26.82 624 LEU A O 1
ATOM 716 N N . LEU A 1 92 ? 14.253 29.627 57.814 1.00 25.28 625 LEU A N 1
ATOM 717 C CA . LEU A 1 92 ? 12.869 29.396 57.402 1.00 24.65 625 LEU A CA 1
ATOM 718 C C . LEU A 1 92 ? 11.905 29.232 58.618 1.00 27.78 625 LEU A C 1
ATOM 719 O O . LEU A 1 92 ? 10.760 29.704 58.599 1.00 26.90 625 LEU A O 1
ATOM 724 N N . ASN A 1 93 ? 12.366 28.542 59.655 1.00 28.52 626 ASN A N 1
ATOM 725 C CA . ASN A 1 93 ? 11.505 28.323 60.793 1.00 30.05 626 ASN A CA 1
ATOM 726 C C . ASN A 1 93 ? 11.362 29.557 61.654 1.00 31.07 626 ASN A C 1
ATOM 727 O O . ASN A 1 93 ? 10.314 29.747 62.317 1.00 30.37 626 ASN A O 1
ATOM 732 N N . GLY A 1 94 ? 12.392 30.402 61.601 1.00 31.39 627 GLY A N 1
ATOM 733 C CA . GLY A 1 94 ? 12.412 31.658 62.326 1.00 34.20 627 GLY A CA 1
ATOM 734 C C . GLY A 1 94 ? 11.287 32.573 61.880 1.00 36.61 627 GLY A C 1
ATOM 735 O O . GLY A 1 94 ? 10.849 33.477 62.615 1.00 35.96 627 GLY A O 1
ATOM 736 N N . LYS A 1 95 ? 10.810 32.355 60.664 1.00 35.45 628 LYS A N 1
ATOM 737 C CA . LYS A 1 95 ? 9.718 33.141 60.162 1.00 38.15 628 LYS A CA 1
ATOM 738 C C . LYS A 1 95 ? 8.399 32.456 60.543 1.00 38.58 628 LYS A C 1
ATOM 739 O O . LYS A 1 95 ? 7.331 33.006 60.311 1.00 39.85 628 LYS A O 1
ATOM 745 N N . CYS A 1 96 ? 8.472 31.256 61.119 1.00 38.40 629 CYS A N 1
ATOM 746 C CA . CYS A 1 96 ? 7.272 30.520 61.532 1.00 39.34 629 CYS A CA 1
ATOM 747 C C . CYS A 1 96 ? 7.032 30.646 63.023 1.00 41.11 629 CYS A C 1
ATOM 748 O O . CYS A 1 96 ? 7.261 29.694 63.829 1.00 40.17 629 CYS A O 1
ATOM 751 N N . THR A 1 97 ? 6.522 31.812 63.381 1.00 42.17 630 THR A N 1
ATOM 752 C CA . THR A 1 97 ? 6.296 32.120 64.787 1.00 44.82 630 THR A CA 1
ATOM 753 C C . THR A 1 97 ? 5.170 31.373 65.447 1.00 46.22 630 THR A C 1
ATOM 754 O O . THR A 1 97 ? 5.184 31.189 66.670 1.00 45.83 630 THR A O 1
ATOM 758 N N . SER A 1 98 ? 4.202 30.932 64.657 1.00 47.54 631 SER A N 1
ATOM 759 C CA . SER A 1 98 ? 3.100 30.165 65.217 1.00 50.77 631 SER A CA 1
ATOM 760 C C . SER A 1 98 ? 3.007 28.841 64.484 1.00 52.11 631 SER A C 1
ATOM 761 O O . SER A 1 98 ? 3.011 28.789 63.241 1.00 53.03 631 SER A O 1
ATOM 764 N N . GLY A 1 99 ? 2.959 27.776 65.274 1.00 52.79 632 GLY A N 1
ATOM 765 C CA . GLY A 1 99 ? 2.847 26.428 64.745 1.00 53.64 632 GLY A CA 1
ATOM 766 C C . GLY A 1 99 ? 3.984 25.904 63.882 1.00 53.44 632 GLY A C 1
ATOM 767 O O . GLY A 1 99 ? 5.122 26.402 63.979 1.00 53.99 632 GLY A O 1
ATOM 768 N N . PRO A 1 100 ? 3.687 24.876 63.043 1.00 52.58 633 PRO A N 1
ATOM 769 C CA . PRO A 1 100 ? 4.557 24.166 62.100 1.00 50.74 633 PRO A CA 1
ATOM 770 C C . PRO A 1 100 ? 5.360 25.050 61.155 1.00 47.31 633 PRO A C 1
ATOM 771 O O . PRO A 1 100 ? 4.895 26.077 60.611 1.00 47.15 633 PRO A O 1
ATOM 775 N N . GLY A 1 101 ? 6.597 24.606 61.002 1.00 43.45 634 GLY A N 1
ATOM 776 C CA . GLY A 1 101 ? 7.521 25.285 60.153 1.00 37.37 634 GLY A CA 1
ATOM 777 C C . GLY A 1 101 ? 7.753 24.475 58.888 1.00 32.29 634 GLY A C 1
ATOM 778 O O . GLY A 1 101 ? 6.833 23.922 58.244 1.00 31.13 634 GLY A O 1
ATOM 779 N N . TYR A 1 102 ? 9.026 24.433 58.559 1.00 27.11 635 TYR A N 1
ATOM 780 C CA . TYR A 1 102 ? 9.503 23.795 57.371 1.00 25.96 635 TYR A CA 1
ATOM 781 C C . TYR A 1 102 ? 10.366 22.617 57.765 1.00 24.41 635 TYR A C 1
ATOM 782 O O . TYR A 1 102 ? 11.011 22.652 58.815 1.00 25.58 635 TYR A O 1
ATOM 791 N N . VAL A 1 103 ? 10.393 21.609 56.898 1.00 23.91 636 VAL A N 1
ATOM 792 C CA . VAL A 1 103 ? 11.229 20.468 57.111 1.00 23.21 636 VAL A CA 1
ATOM 793 C C . VAL A 1 103 ? 12.063 20.283 55.832 1.00 21.15 636 VAL A C 1
ATOM 794 O O . VAL A 1 103 ? 11.627 20.677 54.730 1.00 20.77 636 VAL A O 1
ATOM 798 N N . GLN A 1 104 ? 13.244 19.680 55.998 1.00 18.99 637 GLN A N 1
ATOM 799 C CA . GLN A 1 104 ? 14.084 19.380 54.824 1.00 18.54 637 GLN A CA 1
ATOM 800 C C . GLN A 1 104 ? 13.612 18.036 54.303 1.00 19.14 637 GLN A C 1
ATOM 801 O O . GLN A 1 104 ? 13.637 16.995 54.997 1.00 18.65 637 GLN A O 1
ATOM 807 N N . LEU A 1 105 ? 13.175 18.042 53.072 1.00 17.90 638 LEU A N 1
ATOM 808 C CA . LEU A 1 105 ? 12.721 16.832 52.437 1.00 18.35 638 LEU A CA 1
ATOM 809 C C . LEU A 1 105 ? 13.929 15.959 52.125 1.00 17.95 638 LEU A C 1
ATOM 810 O O . LEU A 1 105 ? 13.976 14.724 52.427 1.00 16.03 638 LEU A O 1
ATOM 815 N N . ARG A 1 106 ? 14.913 16.565 51.467 1.00 16.46 639 ARG A N 1
ATOM 816 C CA . ARG A 1 106 ? 16.099 15.819 51.046 1.00 17.38 639 ARG A CA 1
ATOM 817 C C . ARG A 1 106 ? 17.186 16.774 50.537 1.00 17.96 639 ARG A C 1
ATOM 818 O O . ARG A 1 106 ? 16.860 17.908 50.144 1.00 18.04 639 ARG A O 1
ATOM 826 N N . SER A 1 107 ? 18.436 16.326 50.555 1.00 16.41 640 SER A N 1
ATOM 827 C CA . SER A 1 107 ? 19.545 17.089 50.014 1.00 17.27 640 SER A CA 1
ATOM 828 C C . SER A 1 107 ? 20.449 16.108 49.298 1.00 16.77 640 SER A C 1
ATOM 829 O O . SER A 1 107 ? 20.450 14.894 49.552 1.00 17.34 640 SER A O 1
ATOM 832 N N . GLY A 1 108 ? 21.248 16.647 48.403 1.00 16.35 641 GLY A N 1
ATOM 833 C CA . GLY A 1 108 ? 22.174 15.838 47.625 1.00 16.80 641 GLY A CA 1
ATOM 834 C C . GLY A 1 108 ? 23.437 16.673 47.426 1.00 16.28 641 GLY A C 1
ATOM 835 O O . GLY A 1 108 ? 23.379 17.931 47.516 1.00 14.54 641 GLY A O 1
ATOM 836 N N . GLN A 1 109 ? 24.537 16.012 47.067 1.00 16.24 642 GLN A N 1
ATOM 837 C CA . GLN A 1 109 ? 25.786 16.742 46.878 1.00 16.00 642 GLN A CA 1
ATOM 838 C C . GLN A 1 109 ? 26.710 16.076 45.902 1.00 15.91 642 GLN A C 1
ATOM 839 O O . GLN A 1 109 ? 26.770 14.825 45.868 1.00 16.44 642 GLN A O 1
ATOM 845 N N . LEU A 1 110 ? 27.381 16.890 45.072 1.00 15.62 643 LEU A N 1
ATOM 846 C CA . LEU A 1 110 ? 28.419 16.387 44.123 1.00 18.47 643 LEU A CA 1
ATOM 847 C C . LEU A 1 110 ? 29.580 17.353 44.288 1.00 17.75 643 LEU A C 1
ATOM 848 O O . LEU A 1 110 ? 29.562 18.509 43.818 1.00 15.86 643 LEU A O 1
ATOM 853 N N . VAL A 1 111 ? 30.604 16.885 45.019 1.00 17.22 644 VAL A N 1
ATOM 854 C CA . VAL A 1 111 ? 31.732 17.701 45.376 1.00 16.87 644 VAL A CA 1
ATOM 855 C C . VAL A 1 111 ? 31.230 19.017 46.040 1.00 17.29 644 VAL A C 1
ATOM 856 O O . VAL A 1 111 ? 30.638 18.955 47.081 1.00 19.62 644 VAL A O 1
ATOM 860 N N . GLY A 1 112 ? 31.464 20.189 45.451 1.00 16.44 645 GLY A N 1
ATOM 861 C CA . GLY A 1 112 ? 30.988 21.397 46.100 1.00 16.92 645 GLY A CA 1
ATOM 862 C C . GLY A 1 112 ? 29.590 21.907 45.705 1.00 15.57 645 GLY A C 1
ATOM 863 O O . GLY A 1 112 ? 29.120 22.981 46.159 1.00 15.69 645 GLY A O 1
ATOM 864 N N . THR A 1 113 ? 28.937 21.155 44.854 1.00 14.76 646 THR A N 1
ATOM 865 C CA . THR A 1 113 ? 27.591 21.495 44.413 1.00 15.35 646 THR A CA 1
ATOM 866 C C . THR A 1 113 ? 26.581 20.768 45.279 1.00 16.14 646 THR A C 1
ATOM 867 O O . THR A 1 113 ? 26.755 19.556 45.491 1.00 15.19 646 THR A O 1
ATOM 871 N N . ALA A 1 114 ? 25.567 21.487 45.809 1.00 14.06 647 ALA A N 1
ATOM 872 C CA . ALA A 1 114 ? 24.554 20.803 46.614 1.00 16.03 647 ALA A CA 1
ATOM 873 C C . ALA A 1 114 ? 23.148 21.340 46.341 1.00 16.66 647 ALA A C 1
ATOM 874 O O . ALA A 1 114 ? 22.958 22.513 45.976 1.00 15.78 647 ALA A O 1
ATOM 876 N N . LEU A 1 115 ? 22.171 20.484 46.529 1.00 15.32 648 LEU A N 1
ATOM 877 C CA . LEU A 1 115 ? 20.768 20.847 46.318 1.00 14.63 648 LEU A CA 1
ATOM 878 C C . LEU A 1 115 ? 20.019 20.417 47.573 1.00 15.10 648 LEU A C 1
ATOM 879 O O . LEU A 1 115 ? 20.195 19.298 48.067 1.00 15.66 648 LEU A O 1
ATOM 884 N N . MET A 1 116 ? 19.224 21.313 48.132 1.00 14.79 649 MET A N 1
ATOM 885 C CA . MET A 1 116 ? 18.460 20.921 49.296 1.00 14.85 649 MET A CA 1
ATOM 886 C C . MET A 1 116 ? 17.066 21.483 49.120 1.00 14.89 649 MET A C 1
ATOM 887 O O . MET A 1 116 ? 16.885 22.651 48.652 1.00 16.33 649 MET A O 1
ATOM 892 N N . ILE A 1 117 ? 16.067 20.676 49.490 1.00 13.64 650 ILE A N 1
ATOM 893 C CA . ILE A 1 117 ? 14.683 21.089 49.290 1.00 14.14 650 ILE A CA 1
ATOM 894 C C . ILE A 1 117 ? 13.917 21.049 50.629 1.00 17.04 650 ILE A C 1
ATOM 895 O O . ILE A 1 117 ? 13.996 20.045 51.371 1.00 15.84 650 ILE A O 1
ATOM 900 N N . PHE A 1 118 ? 13.279 22.184 50.962 1.00 16.75 651 PHE A N 1
ATOM 901 C CA . PHE A 1 118 ? 12.472 22.305 52.173 1.00 19.39 651 PHE A CA 1
ATOM 902 C C . PHE A 1 118 ? 11.009 22.551 51.814 1.00 19.97 651 PHE A C 1
ATOM 903 O O . PHE A 1 118 ? 10.719 23.195 50.797 1.00 22.15 651 PHE A O 1
ATOM 911 N N . CYS A 1 119 ? 10.064 22.053 52.596 1.00 19.78 652 CYS A N 1
ATOM 912 C CA . CYS A 1 119 ? 8.652 22.371 52.300 1.00 19.84 652 CYS A CA 1
ATOM 913 C C . CYS A 1 119 ? 7.952 22.602 53.624 1.00 21.87 652 CYS A C 1
ATOM 914 O O . CYS A 1 119 ? 8.490 22.247 54.711 1.00 19.11 652 CYS A O 1
ATOM 917 N N . LYS A 1 120 ? 6.775 23.215 53.542 1.00 22.44 653 LYS A N 1
ATOM 918 C CA . LYS A 1 120 ? 5.986 23.416 54.751 1.00 23.74 653 LYS A CA 1
ATOM 919 C C . LYS A 1 120 ? 5.620 22.008 55.254 1.00 23.86 653 LYS A C 1
ATOM 920 O O . LYS A 1 120 ? 5.396 21.097 54.447 1.00 22.01 653 LYS A O 1
ATOM 926 N N . GLU A 1 121 ? 5.554 21.820 56.561 1.00 24.28 654 GLU A N 1
ATOM 927 C CA . GLU A 1 121 ? 5.119 20.498 57.071 1.00 29.03 654 GLU A CA 1
ATOM 928 C C . GLU A 1 121 ? 3.767 20.091 56.494 1.00 29.02 654 GLU A C 1
ATOM 929 O O . GLU A 1 121 ? 3.515 18.916 56.208 1.00 28.97 654 GLU A O 1
ATOM 935 N N . SER A 1 122 ? 2.892 21.079 56.291 1.00 30.07 655 SER A N 1
ATOM 936 C CA . SER A 1 122 ? 1.564 20.806 55.743 1.00 30.41 655 SER A CA 1
ATOM 937 C C . SER A 1 122 ? 1.588 20.257 54.321 1.00 30.83 655 SER A C 1
ATOM 938 O O . SER A 1 122 ? 0.617 19.675 53.870 1.00 30.86 655 SER A O 1
ATOM 941 N N . CYS A 1 123 ? 2.693 20.429 53.598 1.00 28.48 656 CYS A N 1
ATOM 942 C CA . CYS A 1 123 ? 2.763 19.901 52.238 1.00 27.47 656 CYS A CA 1
ATOM 943 C C . CYS A 1 123 ? 3.172 18.440 52.244 1.00 26.03 656 CYS A C 1
ATOM 944 O O . CYS A 1 123 ? 2.963 17.710 51.276 1.00 24.85 656 CYS A O 1
ATOM 947 N N . LEU A 1 124 ? 3.808 18.005 53.322 1.00 26.84 657 LEU A N 1
ATOM 948 C CA . LEU A 1 124 ? 4.322 16.636 53.326 1.00 27.14 657 LEU A CA 1
ATOM 949 C C . LEU A 1 124 ? 3.409 15.486 52.905 1.00 27.20 657 LEU A C 1
ATOM 950 O O . LEU A 1 124 ? 3.832 14.602 52.157 1.00 26.85 657 LEU A O 1
ATOM 955 N N . PRO A 1 125 ? 2.146 15.467 53.364 1.00 27.23 658 PRO A N 1
ATOM 956 C CA . PRO A 1 125 ? 1.271 14.358 52.961 1.00 27.82 658 PRO A CA 1
ATOM 957 C C . PRO A 1 125 ? 1.077 14.248 51.465 1.00 26.35 658 PRO A C 1
ATOM 958 O O . PRO A 1 125 ? 0.768 13.173 50.972 1.00 25.74 658 PRO A O 1
ATOM 962 N N . SER A 1 126 ? 1.298 15.350 50.745 1.00 25.14 659 SER A N 1
ATOM 963 C CA . SER A 1 126 ? 1.090 15.388 49.297 1.00 24.02 659 SER A CA 1
ATOM 964 C C . SER A 1 126 ? 2.319 14.962 48.531 1.00 22.31 659 SER A C 1
ATOM 965 O O . SER A 1 126 ? 2.216 14.624 47.369 1.00 22.66 659 SER A O 1
ATOM 968 N N . ILE A 1 127 ? 3.469 14.911 49.199 1.00 20.99 660 ILE A N 1
ATOM 969 C CA . ILE A 1 127 ? 4.740 14.636 48.486 1.00 21.74 660 ILE A CA 1
ATOM 970 C C . ILE A 1 127 ? 5.147 13.190 48.529 1.00 21.70 660 ILE A C 1
ATOM 971 O O . ILE A 1 127 ? 5.247 12.614 49.623 1.00 23.90 660 ILE A O 1
ATOM 976 N N . LYS A 1 128 ? 5.344 12.585 47.355 1.00 21.75 661 LYS A N 1
ATOM 977 C CA . LYS A 1 128 ? 5.656 11.177 47.294 1.00 23.69 661 LYS A CA 1
ATOM 978 C C . LYS A 1 128 ? 6.717 10.875 46.231 1.00 23.54 661 LYS A C 1
ATOM 979 O O . LYS A 1 128 ? 6.981 11.724 45.360 1.00 21.46 661 LYS A O 1
ATOM 985 N N . ASN A 1 129 ? 7.302 9.670 46.315 1.00 20.21 662 ASN A N 1
ATOM 986 C CA . ASN A 1 129 ? 8.288 9.214 45.328 1.00 21.14 662 ASN A CA 1
ATOM 987 C C . ASN A 1 129 ? 9.485 10.177 45.150 1.00 20.44 662 ASN A C 1
ATOM 988 O O . ASN A 1 129 ? 9.948 10.461 44.001 1.00 19.85 662 ASN A O 1
ATOM 993 N N . VAL A 1 130 ? 10.013 10.653 46.278 1.00 18.10 663 VAL A N 1
ATOM 994 C CA . VAL A 1 130 ? 11.156 11.520 46.230 1.00 16.84 663 VAL A CA 1
ATOM 995 C C . VAL A 1 130 ? 12.390 10.691 45.845 1.00 17.10 663 VAL A C 1
ATOM 996 O O . VAL A 1 130 ? 12.691 9.661 46.493 1.00 17.04 663 VAL A O 1
ATOM 1000 N N . GLU A 1 131 ? 13.121 11.140 44.805 1.00 15.66 664 GLU A N 1
ATOM 1001 C CA . GLU A 1 131 ? 14.314 10.461 44.351 1.00 15.75 664 GLU A CA 1
ATOM 1002 C C . GLU A 1 131 ? 15.407 11.452 44.096 1.00 16.85 664 GLU A C 1
ATOM 1003 O O . GLU A 1 131 ? 15.122 12.629 43.790 1.00 16.17 664 GLU A O 1
ATOM 1009 N N . GLY A 1 132 ? 16.655 11.021 44.246 1.00 15.51 665 GLY A N 1
ATOM 1010 C CA . GLY A 1 132 ? 17.730 11.957 43.960 1.00 16.92 665 GLY A CA 1
ATOM 1011 C C . GLY A 1 132 ? 18.852 11.288 43.217 1.00 16.21 665 GLY A C 1
ATOM 1012 O O . GLY A 1 132 ? 18.997 10.043 43.284 1.00 17.90 665 GLY A O 1
ATOM 1013 N N . THR A 1 133 ? 19.645 12.096 42.503 1.00 16.71 666 THR A N 1
ATOM 1014 C CA . THR A 1 133 ? 20.816 11.538 41.839 1.00 17.35 666 THR A CA 1
ATOM 1015 C C . THR A 1 133 ? 21.822 12.654 41.511 1.00 16.46 666 THR A C 1
ATOM 1016 O O . THR A 1 133 ? 21.573 13.849 41.790 1.00 17.59 666 THR A O 1
ATOM 1020 N N . VAL A 1 134 ? 22.983 12.290 40.991 1.00 14.89 667 VAL A N 1
ATOM 1021 C CA . VAL A 1 134 ? 23.969 13.320 40.654 1.00 15.03 667 VAL A CA 1
ATOM 1022 C C . VAL A 1 134 ? 24.624 12.870 39.358 1.00 17.37 667 VAL A C 1
ATOM 1023 O O . VAL A 1 134 ? 24.530 11.679 39.001 1.00 17.77 667 VAL A O 1
ATOM 1027 N N . LYS A 1 135 ? 25.300 13.795 38.687 1.00 15.52 668 LYS A N 1
ATOM 1028 C CA . LYS A 1 135 ? 26.056 13.397 37.490 1.00 17.82 668 LYS A CA 1
ATOM 1029 C C . LYS A 1 135 ? 27.219 14.354 37.317 1.00 17.17 668 LYS A C 1
ATOM 1030 O O . LYS A 1 135 ? 27.030 15.600 37.207 1.00 17.12 668 LYS A O 1
ATOM 1036 N N . LYS A 1 136 ? 28.433 13.807 37.294 1.00 19.25 669 LYS A N 1
ATOM 1037 C CA . LYS A 1 136 ? 29.591 14.649 37.065 1.00 19.95 669 LYS A CA 1
ATOM 1038 C C . LYS A 1 136 ? 29.711 14.921 35.564 1.00 20.85 669 LYS A C 1
ATOM 1039 O O . LYS A 1 136 ? 29.240 14.140 34.686 1.00 18.40 669 LYS A O 1
ATOM 1045 N N . THR A 1 137 ? 30.355 16.036 35.245 1.00 21.36 670 THR A N 1
ATOM 1046 C CA . THR A 1 137 ? 30.574 16.415 33.858 1.00 24.32 670 THR A CA 1
ATOM 1047 C C . THR A 1 137 ? 31.888 15.739 33.474 1.00 30.47 670 THR A C 1
ATOM 1048 O O . THR A 1 137 ? 32.768 15.459 34.352 1.00 27.92 670 THR A O 1
ATOM 1052 N N . GLY A 1 138 ? 32.028 15.516 32.165 1.00 33.10 671 GLY A N 1
ATOM 1053 C CA . GLY A 1 138 ? 33.204 14.879 31.649 1.00 41.59 671 GLY A CA 1
ATOM 1054 C C . GLY A 1 138 ? 34.124 15.746 30.807 1.00 45.44 671 GLY A C 1
ATOM 1055 O O . GLY A 1 138 ? 34.929 16.545 31.322 1.00 49.32 671 GLY A O 1
ATOM 1056 N N . LEU A 1 139 ? 33.991 15.599 29.505 1.00 48.47 672 LEU A N 1
ATOM 1057 C CA . LEU A 1 139 ? 34.858 16.269 28.540 1.00 50.75 672 LEU A CA 1
ATOM 1058 C C . LEU A 1 139 ? 36.301 16.386 29.014 1.00 51.58 672 LEU A C 1
ATOM 1059 O O . LEU A 1 139 ? 37.187 15.719 28.466 1.00 53.51 672 LEU A O 1
ATOM 1064 N N . GLY A 1 144 ? 37.713 15.911 38.547 1.00 37.46 677 GLY A N 1
ATOM 1065 C CA . GLY A 1 144 ? 36.839 17.035 38.210 1.00 32.77 677 GLY A CA 1
ATOM 1066 C C . GLY A 1 144 ? 35.827 17.461 39.283 1.00 32.13 677 GLY A C 1
ATOM 1067 O O . GLY A 1 144 ? 35.247 16.636 40.023 1.00 32.39 677 GLY A O 1
ATOM 1068 N N . ASN A 1 145 ? 35.595 18.774 39.396 1.00 28.99 678 ASN A N 1
ATOM 1069 C CA . ASN A 1 145 ? 34.636 19.193 40.393 1.00 27.19 678 A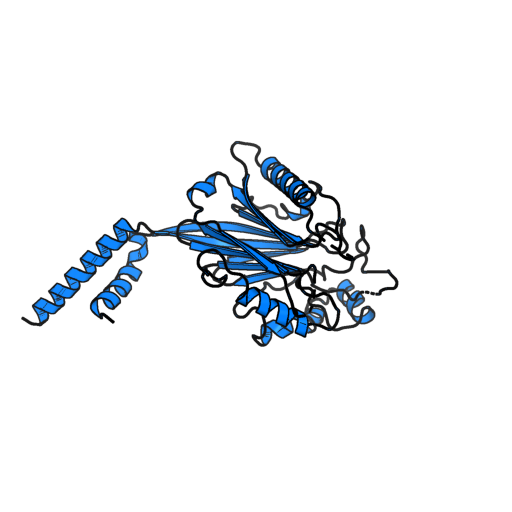SN A CA 1
ATOM 1070 C C . ASN A 1 145 ? 33.308 19.764 39.837 1.00 22.86 678 ASN A C 1
ATOM 1071 O O . ASN A 1 145 ? 32.535 20.334 40.614 1.00 23.41 678 ASN A O 1
ATOM 1076 N N . LYS A 1 146 ? 33.037 19.602 38.538 1.00 19.91 679 LYS A N 1
ATOM 1077 C CA . LYS A 1 146 ? 31.776 20.116 37.961 1.00 18.51 679 LYS A CA 1
ATOM 1078 C C . LYS A 1 146 ? 30.726 19.035 37.800 1.00 17.76 679 LYS A C 1
ATOM 1079 O O . LYS A 1 146 ? 31.035 17.834 37.718 1.00 17.03 679 LYS A O 1
ATOM 1085 N N . GLY A 1 147 ? 29.471 19.457 37.743 1.00 15.37 680 GLY A N 1
ATOM 1086 C CA . GLY A 1 147 ? 28.406 18.483 37.604 1.00 17.28 680 GLY A CA 1
ATOM 1087 C C . GLY A 1 147 ? 27.062 18.952 38.058 1.00 16.71 680 GLY A C 1
ATOM 1088 O O . GLY A 1 147 ? 26.820 20.167 38.239 1.00 17.78 680 GLY A O 1
ATOM 1089 N N . ALA A 1 148 ? 26.176 17.991 38.266 1.00 16.76 681 ALA A N 1
ATOM 1090 C CA . ALA A 1 148 ? 24.803 18.300 38.652 1.00 16.51 681 ALA A CA 1
ATOM 1091 C C . ALA A 1 148 ? 24.263 17.472 39.776 1.00 15.68 681 ALA A C 1
ATOM 1092 O O . ALA A 1 148 ? 24.679 16.315 39.948 1.00 17.27 681 ALA A O 1
ATOM 1094 N N . VAL A 1 149 ? 23.342 18.072 40.536 1.00 14.65 682 VAL A N 1
ATOM 1095 C CA . VAL A 1 149 ? 22.636 17.340 41.613 1.00 13.74 682 VAL A CA 1
ATOM 1096 C C . VAL A 1 149 ? 21.154 17.545 41.329 1.00 14.90 682 VAL A C 1
ATOM 1097 O O . VAL A 1 149 ? 20.712 18.684 41.060 1.00 14.92 682 VAL A O 1
ATOM 1101 N N . ALA A 1 150 ? 20.388 16.462 41.365 1.00 12.92 683 ALA A N 1
ATOM 1102 C CA . ALA A 1 150 ? 18.969 16.537 41.090 1.00 13.40 683 ALA A CA 1
ATOM 1103 C C . ALA A 1 150 ? 18.064 15.765 42.091 1.00 14.05 683 ALA A C 1
ATOM 1104 O O . ALA A 1 150 ? 18.444 14.688 42.617 1.00 15.80 683 ALA A O 1
ATOM 1106 N N . ILE A 1 151 ? 16.927 16.378 42.408 1.00 12.95 684 ILE A N 1
ATOM 1107 C CA . ILE A 1 151 ? 15.914 15.742 43.245 1.00 15.16 684 ILE A CA 1
ATOM 1108 C C . ILE A 1 151 ? 14.542 15.952 42.551 1.00 16.40 684 ILE A C 1
ATOM 1109 O O . ILE A 1 151 ? 14.226 17.062 42.106 1.00 16.34 684 ILE A O 1
ATOM 1114 N N . ARG A 1 152 ? 13.746 14.887 42.471 1.00 15.44 685 ARG A N 1
ATOM 1115 C CA . ARG A 1 152 ? 12.427 14.946 41.868 1.00 16.38 685 ARG A CA 1
ATOM 1116 C C . ARG A 1 152 ? 11.429 14.353 42.869 1.00 18.70 685 ARG A C 1
ATOM 1117 O O . ARG A 1 152 ? 11.802 13.683 43.855 1.00 16.63 685 ARG A O 1
ATOM 1125 N N . PHE A 1 153 ? 10.154 14.656 42.647 1.00 17.06 686 PHE A N 1
ATOM 1126 C CA . PHE A 1 153 ? 9.127 14.142 43.533 1.00 16.90 686 PHE A CA 1
ATOM 1127 C C . PHE A 1 153 ? 7.755 14.409 42.895 1.00 18.45 686 PHE A C 1
ATOM 1128 O O . PHE A 1 153 ? 7.615 15.223 41.944 1.00 18.73 686 PHE A O 1
ATOM 1136 N N . ASP A 1 154 ? 6.741 13.729 43.410 1.00 18.80 687 ASP A N 1
ATOM 1137 C CA . ASP A 1 154 ? 5.403 14.004 42.896 1.00 21.51 687 ASP A CA 1
ATOM 1138 C C . ASP A 1 154 ? 4.743 14.793 44.001 1.00 21.32 687 ASP A C 1
ATOM 1139 O O . ASP A 1 154 ? 4.982 14.518 45.192 1.00 21.60 687 ASP A O 1
ATOM 1144 N N . TYR A 1 155 ? 3.972 15.809 43.610 1.00 20.50 688 TYR A N 1
ATOM 1145 C CA . TYR A 1 155 ? 3.175 16.607 44.543 1.00 19.89 688 TYR A CA 1
ATOM 1146 C C . TYR A 1 155 ? 1.749 16.232 44.062 1.00 22.26 688 TYR A C 1
ATOM 1147 O O . TYR A 1 155 ? 1.266 16.654 42.990 1.00 20.37 688 TYR A O 1
ATOM 1156 N N . GLU A 1 156 ? 1.096 15.414 44.890 1.00 21.91 689 GLU A N 1
ATOM 1157 C CA . GLU A 1 156 ? -0.174 14.805 44.496 1.00 24.24 689 GLU A CA 1
ATOM 1158 C C . GLU A 1 156 ? 0.150 14.083 43.178 1.00 25.37 689 GLU A C 1
ATOM 1159 O O . GLU A 1 156 ? 1.116 13.321 43.137 1.00 24.57 689 GLU A O 1
ATOM 1165 N N . ASP A 1 157 ? -0.598 14.314 42.090 1.00 24.66 690 ASP A N 1
ATOM 1166 C CA . ASP A 1 157 ? -0.286 13.596 40.867 1.00 25.38 690 ASP A CA 1
ATOM 1167 C C . ASP A 1 157 ? 0.502 14.419 39.841 1.00 26.12 690 ASP A C 1
ATOM 1168 O O . ASP A 1 157 ? 0.459 14.138 38.639 1.00 27.96 690 ASP A O 1
ATOM 1173 N N . THR A 1 158 ? 1.219 15.428 40.307 1.00 22.73 691 THR A N 1
ATOM 1174 C CA . THR A 1 158 ? 1.994 16.261 39.395 1.00 21.42 691 THR A CA 1
ATOM 1175 C C . THR A 1 158 ? 3.475 15.988 39.671 1.00 22.28 691 THR A C 1
ATOM 1176 O O . THR A 1 158 ? 3.857 16.036 40.838 1.00 21.18 691 THR A O 1
ATOM 1180 N N . GLY A 1 159 ? 4.290 15.751 38.634 1.00 22.03 692 GLY A N 1
ATOM 1181 C CA . GLY A 1 159 ? 5.718 15.443 38.834 1.00 22.56 692 GLY A CA 1
ATOM 1182 C C . GLY A 1 159 ? 6.654 16.642 38.685 1.00 21.94 692 GLY A C 1
ATOM 1183 O O . GLY A 1 159 ? 6.521 17.381 37.705 1.00 20.63 692 GLY A O 1
ATOM 1184 N N . LEU A 1 160 ? 7.540 16.871 39.673 1.00 19.27 693 LEU A N 1
ATOM 1185 C CA . LEU A 1 160 ? 8.472 17.985 39.585 1.00 18.24 693 LEU A CA 1
ATOM 1186 C C . LEU A 1 160 ? 9.918 17.516 39.667 1.00 18.26 693 LEU A C 1
ATOM 1187 O O . LEU A 1 160 ? 10.224 16.599 40.416 1.00 17.65 693 LEU A O 1
ATOM 1192 N N . CYS A 1 161 ? 10.807 18.132 38.882 1.00 17.40 694 CYS A N 1
ATOM 1193 C CA . CYS A 1 161 ? 12.184 17.749 38.961 1.00 17.07 694 CYS A CA 1
ATOM 1194 C C . CYS A 1 161 ? 13.033 18.988 39.054 1.00 18.24 694 CYS A C 1
ATOM 1195 O O . CYS A 1 161 ? 12.880 19.911 38.233 1.00 16.90 694 CYS A O 1
ATOM 1198 N N . PHE A 1 162 ? 13.916 19.025 40.066 1.00 15.58 695 PHE A N 1
ATOM 1199 C CA . PHE A 1 162 ? 14.819 20.130 40.270 1.00 15.96 695 PHE A CA 1
ATOM 1200 C C . PHE A 1 162 ? 16.282 19.721 40.098 1.00 14.45 695 PHE A C 1
ATOM 1201 O O . PHE A 1 162 ? 16.757 18.681 40.662 1.00 14.69 695 PHE A O 1
ATOM 1209 N N . ILE A 1 163 ? 17.010 20.538 39.329 1.00 13.76 696 ILE A N 1
ATOM 1210 C CA . ILE A 1 163 ? 18.397 20.269 39.075 1.00 14.10 696 ILE A CA 1
ATOM 1211 C C . ILE A 1 163 ? 19.251 21.492 39.279 1.00 15.11 696 ILE A C 1
ATOM 1212 O O . ILE A 1 163 ? 18.929 22.556 38.739 1.00 16.22 696 ILE A O 1
ATOM 1217 N N . THR A 1 164 ? 20.300 21.381 40.117 1.00 14.80 697 THR A N 1
ATOM 1218 C CA . THR A 1 164 ? 21.253 22.489 40.180 1.00 14.30 697 THR A CA 1
ATOM 1219 C C . THR A 1 164 ? 22.591 21.984 39.594 1.00 13.68 697 THR A C 1
ATOM 1220 O O . THR A 1 164 ? 22.900 20.794 39.649 1.00 15.08 697 THR A O 1
ATOM 1224 N N . SER A 1 165 ? 23.397 22.860 38.980 1.00 13.02 698 SER A N 1
ATOM 1225 C CA . SER A 1 165 ? 24.659 22.466 38.369 1.00 13.27 698 SER A CA 1
ATOM 1226 C C . SER A 1 165 ? 25.721 23.523 38.478 1.00 14.50 698 SER A C 1
ATOM 1227 O O . SER A 1 165 ? 25.433 24.719 38.795 1.00 14.27 698 SER A O 1
ATOM 1230 N N . HIS A 1 166 ? 26.940 23.083 38.197 1.00 13.95 699 HIS A N 1
ATOM 1231 C CA . HIS A 1 166 ? 28.091 23.984 38.113 1.00 14.61 699 HIS A CA 1
ATOM 1232 C C . HIS A 1 166 ? 28.763 23.479 36.883 1.00 15.64 699 HIS A C 1
ATOM 1233 O O . HIS A 1 166 ? 29.281 22.331 36.884 1.00 14.87 699 HIS A O 1
ATOM 1240 N N . LEU A 1 167 ? 28.730 24.278 35.793 1.00 15.81 700 LEU A N 1
ATOM 1241 C CA . LEU A 1 167 ? 29.328 23.823 34.535 1.00 14.75 700 LEU A CA 1
ATOM 1242 C C . LEU A 1 167 ? 30.712 24.349 34.247 1.00 16.13 700 LEU A C 1
ATOM 1243 O O . LEU A 1 167 ? 31.289 25.197 35.006 1.00 16.06 700 LEU A O 1
ATOM 1248 N N . ALA A 1 168 ? 31.311 23.863 33.157 1.00 15.66 701 ALA A N 1
ATOM 1249 C CA . ALA A 1 168 ? 32.729 24.213 32.884 1.00 17.79 701 ALA A CA 1
ATOM 1250 C C . ALA A 1 168 ? 33.052 25.693 32.924 1.00 19.39 701 ALA A C 1
ATOM 1251 O O . ALA A 1 168 ? 32.308 26.476 32.317 1.00 18.17 701 ALA A O 1
ATOM 1253 N N . ALA A 1 169 ? 34.161 26.067 33.581 1.00 17.33 702 ALA A N 1
ATOM 1254 C CA . ALA A 1 169 ? 34.533 27.492 33.687 1.00 20.45 702 ALA A CA 1
ATOM 1255 C C . ALA A 1 169 ? 35.375 27.841 32.488 1.00 22.41 702 ALA A C 1
ATOM 1256 O O . ALA A 1 169 ? 35.940 26.941 31.839 1.00 22.96 702 ALA A O 1
ATOM 1258 N N . GLY A 1 170 ? 35.462 29.127 32.189 1.00 22.59 703 GLY A N 1
ATOM 1259 C CA . GLY A 1 170 ? 36.301 29.535 31.074 1.00 23.87 703 GLY A CA 1
ATOM 1260 C C . GLY A 1 170 ? 35.581 30.613 30.289 1.00 23.61 703 GLY A C 1
ATOM 1261 O O . GLY A 1 170 ? 34.345 30.637 30.212 1.00 24.33 703 GLY A O 1
ATOM 1262 N N . TYR A 1 171 ? 36.355 31.543 29.753 1.00 22.64 704 TYR A N 1
ATOM 1263 C CA . TYR A 1 171 ? 35.776 32.625 28.979 1.00 24.46 704 TYR A CA 1
ATOM 1264 C C . TYR A 1 171 ? 35.182 32.208 27.628 1.00 23.42 704 TYR A C 1
ATOM 1265 O O . TYR A 1 171 ? 34.007 32.434 27.338 1.00 23.50 704 TYR A O 1
ATOM 1274 N N . THR A 1 172 ? 35.977 31.558 26.805 1.00 24.47 705 THR A N 1
ATOM 1275 C CA . THR A 1 172 ? 35.495 31.192 25.470 1.00 26.01 705 THR A CA 1
ATOM 1276 C C . THR A 1 172 ? 34.929 29.773 25.286 1.00 26.11 705 THR A C 1
ATOM 1277 O O . THR A 1 172 ? 34.346 29.476 24.250 1.00 24.13 705 THR A O 1
ATOM 1281 N N . ASN A 1 173 ? 35.080 28.904 26.281 1.00 25.13 706 ASN A N 1
ATOM 1282 C CA . ASN A 1 173 ? 34.675 27.520 26.059 1.00 24.60 706 ASN A CA 1
ATOM 1283 C C . ASN A 1 173 ? 33.238 27.171 26.259 1.00 22.79 706 ASN A C 1
ATOM 1284 O O . ASN A 1 173 ? 32.893 26.263 27.067 1.00 21.70 706 ASN A O 1
ATOM 1289 N N . TYR A 1 174 ? 32.378 27.867 25.522 1.00 20.83 707 TYR A N 1
ATOM 1290 C CA . TYR A 1 174 ? 30.976 27.571 25.626 1.00 19.36 707 TYR A CA 1
ATOM 1291 C C . TYR A 1 174 ? 30.697 26.231 24.946 1.00 18.35 707 TYR A C 1
ATOM 1292 O O . TYR A 1 174 ? 29.713 25.572 25.305 1.00 17.32 707 TYR A O 1
ATOM 1301 N N . ASP A 1 175 ? 31.563 25.765 24.040 1.00 17.42 708 ASP A N 1
ATOM 1302 C CA . ASP A 1 175 ? 31.267 24.414 23.469 1.00 20.34 708 ASP A CA 1
ATOM 1303 C C . ASP A 1 175 ? 31.367 23.360 24.607 1.00 18.34 708 ASP A C 1
ATOM 1304 O O . ASP A 1 175 ? 30.625 22.375 24.643 1.00 18.24 708 ASP A O 1
ATOM 1309 N N . GLU A 1 176 ? 32.294 23.572 25.521 1.00 19.42 709 GLU A N 1
ATOM 1310 C CA . GLU A 1 176 ? 32.415 22.600 26.620 1.00 19.88 709 GLU A CA 1
ATOM 1311 C C . GLU A 1 176 ? 31.175 22.703 27.550 1.00 18.73 709 GLU A C 1
ATOM 1312 O O . GLU A 1 176 ? 30.691 21.683 28.044 1.00 17.50 709 GLU A O 1
ATOM 1318 N N . ARG A 1 177 ? 30.678 23.914 27.834 1.00 17.44 710 ARG A N 1
ATOM 1319 C CA . ARG A 1 177 ? 29.455 23.999 28.634 1.00 16.38 710 ARG A CA 1
ATOM 1320 C C . ARG A 1 177 ? 28.301 23.320 27.885 1.00 18.00 710 ARG A C 1
ATOM 1321 O O . ARG A 1 177 ? 27.429 22.666 28.474 1.00 16.36 710 ARG A O 1
ATOM 1329 N N . ASP A 1 178 ? 28.230 23.496 26.568 1.00 18.13 711 ASP A N 1
ATOM 1330 C CA . ASP A 1 178 ? 27.091 22.842 25.878 1.00 17.90 711 ASP A CA 1
ATOM 1331 C C . ASP A 1 178 ? 27.201 21.299 26.020 1.00 17.96 711 ASP A C 1
ATOM 1332 O O . ASP A 1 178 ? 26.223 20.595 26.168 1.00 16.83 711 ASP A O 1
ATOM 1337 N N . HIS A 1 179 ? 28.437 20.823 25.959 1.00 20.39 712 HIS A N 1
ATOM 1338 C CA . HIS A 1 179 ? 28.715 19.403 26.084 1.00 19.81 712 HIS A CA 1
ATOM 1339 C C . HIS A 1 179 ? 28.295 18.952 27.495 1.00 18.99 712 HIS A C 1
ATOM 1340 O O . HIS A 1 179 ? 27.790 17.826 27.698 1.00 16.00 712 HIS A O 1
ATOM 1347 N N . ASP A 1 180 ? 28.539 19.816 28.481 1.00 18.65 713 ASP A N 1
ATOM 1348 C CA . ASP A 1 180 ? 28.163 19.478 29.859 1.00 18.65 713 ASP A CA 1
ATOM 1349 C C . ASP A 1 180 ? 26.647 19.354 29.973 1.00 18.45 713 ASP A C 1
ATOM 1350 O O . ASP A 1 180 ? 26.114 18.486 30.677 1.00 17.28 713 ASP A O 1
ATOM 1355 N N . TYR A 1 181 ? 25.924 20.239 29.291 1.00 16.08 714 TYR A N 1
ATOM 1356 C CA . TYR A 1 181 ? 24.493 20.156 29.282 1.00 14.96 714 TYR A CA 1
ATOM 1357 C C . TYR A 1 181 ? 24.062 18.798 28.755 1.00 17.60 714 TYR A C 1
ATOM 1358 O O . TYR A 1 181 ? 23.231 18.096 29.360 1.00 18.96 714 TYR A O 1
ATOM 1367 N N . ARG A 1 182 ? 24.625 18.411 27.610 1.00 15.67 715 ARG A N 1
ATOM 1368 C CA . ARG A 1 182 ? 24.200 17.150 27.018 1.00 16.66 715 ARG A CA 1
ATOM 1369 C C . ARG A 1 182 ? 24.532 15.958 27.894 1.00 17.45 715 ARG A C 1
ATOM 1370 O O . ARG A 1 182 ? 23.738 15.023 27.979 1.00 18.34 715 ARG A O 1
ATOM 1378 N N . THR A 1 183 ? 25.702 16.005 28.523 1.00 16.22 716 THR A N 1
ATOM 1379 C CA . THR A 1 183 ? 26.215 14.941 29.402 1.00 17.78 716 THR A CA 1
ATOM 1380 C C . THR A 1 183 ? 25.287 14.748 30.576 1.00 18.12 716 THR A C 1
ATOM 1381 O O . THR A 1 183 ? 24.930 13.616 30.960 1.00 17.89 716 THR A O 1
ATOM 1385 N N . ILE A 1 184 ? 24.857 15.861 31.161 1.00 18.44 717 ILE A N 1
ATOM 1386 C CA . ILE A 1 184 ? 23.958 15.789 32.293 1.00 16.91 717 ILE A CA 1
ATOM 1387 C C . ILE A 1 184 ? 22.551 15.419 31.905 1.00 17.05 717 ILE A C 1
ATOM 1388 O O . ILE A 1 184 ? 21.877 14.640 32.598 1.00 19.52 717 ILE A O 1
ATOM 1393 N N . ALA A 1 185 ? 22.036 15.989 30.821 1.00 17.08 718 ALA A N 1
ATOM 1394 C CA . ALA A 1 185 ? 20.647 15.685 30.418 1.00 17.79 718 ALA A CA 1
ATOM 1395 C C . ALA A 1 185 ? 20.524 14.179 30.054 1.00 19.91 718 ALA A C 1
ATOM 1396 O O . ALA A 1 185 ? 19.506 13.534 30.322 1.00 20.27 718 ALA A O 1
ATOM 1398 N N . SER A 1 186 ? 21.559 13.619 29.437 1.00 21.32 719 SER A N 1
ATOM 1399 C CA . SER A 1 186 ? 21.512 12.175 29.116 1.00 23.02 719 SER A CA 1
ATOM 1400 C C . SER A 1 186 ? 21.930 11.327 30.316 1.00 23.22 719 SER A C 1
ATOM 1401 O O . SER A 1 186 ? 21.472 10.195 30.493 1.00 23.76 719 SER A O 1
ATOM 1404 N N . GLY A 1 187 ? 22.802 11.859 31.159 1.00 21.28 720 GLY A N 1
ATOM 1405 C CA . GLY A 1 187 ? 23.313 11.033 32.253 1.00 22.54 720 GLY A CA 1
ATOM 1406 C C . GLY A 1 187 ? 22.584 10.965 33.574 1.00 23.45 720 GLY A C 1
ATOM 1407 O O . GLY A 1 187 ? 22.770 10.009 34.340 1.00 24.96 720 GLY A O 1
ATOM 1408 N N . LEU A 1 188 ? 21.789 11.975 33.884 1.00 23.33 721 LEU A N 1
ATOM 1409 C CA . LEU A 1 188 ? 21.083 11.979 35.155 1.00 23.81 721 LEU A CA 1
ATOM 1410 C C . LEU A 1 188 ? 19.945 10.952 35.081 1.00 23.41 721 LEU A C 1
ATOM 1411 O O . LEU A 1 188 ? 19.086 11.016 34.183 1.00 25.03 721 LEU A O 1
ATOM 1416 N N . ARG A 1 189 ? 19.942 9.993 35.987 1.00 23.21 722 ARG A N 1
ATOM 1417 C CA . ARG A 1 189 ? 18.883 8.986 35.974 1.00 24.60 722 ARG A CA 1
ATOM 1418 C C . ARG A 1 189 ? 18.506 8.703 37.397 1.00 22.61 722 ARG A C 1
ATOM 1419 O O . ARG A 1 189 ? 19.389 8.503 38.214 1.00 20.93 722 ARG A O 1
ATOM 1427 N N . PHE A 1 190 ? 17.211 8.720 37.690 1.00 21.16 723 PHE A N 1
ATOM 1428 C CA . PHE A 1 190 ? 16.781 8.434 39.070 1.00 22.52 723 PHE A CA 1
ATOM 1429 C C . PHE A 1 190 ? 16.500 6.937 39.179 1.00 25.65 723 PHE A C 1
ATOM 1430 O O . PHE A 1 190 ? 17.140 6.177 38.480 1.00 28.40 723 PHE A O 1
ATOM 1438 N N . ARG A 1 191 ? 15.581 6.489 40.016 1.00 25.88 724 ARG A N 1
ATOM 1439 C CA . ARG A 1 191 ? 15.321 5.031 40.087 1.00 28.43 724 ARG A CA 1
ATOM 1440 C C . ARG A 1 191 ? 14.724 4.449 38.803 1.00 31.56 724 ARG A C 1
ATOM 1441 O O . ARG A 1 191 ? 13.934 5.117 38.088 1.00 31.01 724 ARG A O 1
ATOM 1449 N N . ARG A 1 192 ? 15.092 3.209 38.507 1.00 32.90 725 ARG A N 1
ATOM 1450 C CA . ARG A 1 192 ? 14.520 2.541 37.331 1.00 36.87 725 ARG A CA 1
ATOM 1451 C C . ARG A 1 192 ? 14.679 3.331 36.032 1.00 37.19 725 ARG A C 1
ATOM 1452 O O . ARG A 1 192 ? 13.767 3.325 35.180 1.00 37.53 725 ARG A O 1
ATOM 1460 N N . GLY A 1 193 ? 15.828 3.995 35.877 1.00 36.54 726 GLY A N 1
ATOM 1461 C CA . GLY A 1 193 ? 16.074 4.740 34.651 1.00 35.22 726 GLY A CA 1
ATOM 1462 C C . GLY A 1 193 ? 15.214 5.960 34.388 1.00 33.88 726 GLY A C 1
ATOM 1463 O O . GLY A 1 193 ? 15.229 6.452 33.285 1.00 33.18 726 GLY A O 1
ATOM 1464 N N . ARG A 1 194 ? 14.456 6.451 35.364 1.00 32.17 727 ARG A N 1
ATOM 1465 C CA . ARG A 1 194 ? 13.638 7.659 35.146 1.00 30.67 727 ARG A CA 1
ATOM 1466 C C . ARG A 1 194 ? 14.548 8.879 34.771 1.00 27.86 727 ARG A C 1
ATOM 1467 O O . ARG A 1 194 ? 15.528 9.135 35.463 1.00 28.16 727 ARG A O 1
ATOM 1475 N N . SER A 1 195 ? 14.217 9.621 33.724 1.00 26.36 728 SER A N 1
ATOM 1476 C CA . SER A 1 195 ? 15.029 10.762 33.306 1.00 25.15 728 SER A CA 1
ATOM 1477 C C . SER A 1 195 ? 14.497 12.066 33.847 1.00 23.27 728 SER A C 1
ATOM 1478 O O . SER A 1 195 ? 13.433 12.131 34.433 1.00 22.49 728 SER A O 1
ATOM 1481 N N . ILE A 1 196 ? 15.233 13.146 33.625 1.00 21.73 729 ILE A N 1
ATOM 1482 C CA . ILE A 1 196 ? 14.743 14.422 34.141 1.00 21.80 729 ILE A CA 1
ATOM 1483 C C . ILE A 1 196 ? 13.527 14.954 33.347 1.00 21.49 729 ILE A C 1
ATOM 1484 O O . ILE A 1 196 ? 12.693 15.742 33.860 1.00 20.40 729 ILE A O 1
ATOM 1489 N N . PHE A 1 197 ? 13.372 14.481 32.109 1.00 21.87 730 PHE A N 1
ATOM 1490 C CA . PHE A 1 197 ? 12.329 15.031 31.265 1.00 23.25 730 PHE A CA 1
ATOM 1491 C C . PHE A 1 197 ? 10.952 14.497 31.492 1.00 25.57 730 PHE A C 1
ATOM 1492 O O . PHE A 1 197 ? 9.952 15.141 31.117 1.00 24.77 730 PHE A O 1
ATOM 1500 N N . ASN A 1 198 ? 10.894 13.345 32.165 1.00 26.52 731 ASN A N 1
ATOM 1501 C CA . ASN A 1 198 ? 9.650 12.671 32.467 1.00 29.10 731 ASN A CA 1
ATOM 1502 C C . ASN A 1 198 ? 8.918 13.334 33.641 1.00 27.07 731 ASN A C 1
ATOM 1503 O O . ASN A 1 198 ? 8.569 12.616 34.574 1.00 26.70 731 ASN A O 1
ATOM 1508 N N . HIS A 1 199 ? 8.704 14.665 33.601 1.00 23.29 732 HIS A N 1
ATOM 1509 C CA . HIS A 1 199 ? 8.039 15.447 34.626 1.00 21.60 732 HIS A CA 1
ATOM 1510 C C . HIS A 1 199 ? 7.191 16.571 34.036 1.00 22.83 732 HIS A C 1
ATOM 1511 O O . HIS A 1 199 ? 7.547 17.116 32.983 1.00 23.54 732 HIS A O 1
ATOM 1518 N N . ASP A 1 200 ? 6.138 16.954 34.741 1.00 22.96 733 ASP A N 1
ATOM 1519 C CA . ASP A 1 200 ? 5.315 18.110 34.334 1.00 23.30 733 ASP A CA 1
ATOM 1520 C C . ASP A 1 200 ? 6.116 19.414 34.401 1.00 22.31 733 ASP A C 1
ATOM 1521 O O . ASP A 1 200 ? 5.999 20.273 33.507 1.00 19.25 733 ASP A O 1
ATOM 1526 N N . TYR A 1 201 ? 6.915 19.572 35.468 1.00 20.26 734 TYR A N 1
ATOM 1527 C CA . TYR A 1 201 ? 7.722 20.779 35.643 1.00 20.01 734 TYR A CA 1
ATOM 1528 C C . TYR A 1 201 ? 9.182 20.425 35.936 1.00 20.43 734 TYR A C 1
ATOM 1529 O O . TYR A 1 201 ? 9.453 19.539 36.773 1.00 19.27 734 TYR A O 1
ATOM 1538 N N . VAL A 1 202 ? 10.129 21.108 35.276 1.00 17.22 735 VAL A N 1
ATOM 1539 C CA . VAL A 1 202 ? 11.543 20.871 35.540 1.00 18.12 735 VAL A CA 1
ATOM 1540 C C . VAL A 1 202 ? 12.191 22.260 35.724 1.00 18.59 735 VAL A C 1
ATOM 1541 O O . VAL A 1 202 ? 11.951 23.162 34.886 1.00 20.52 735 VAL A O 1
ATOM 1545 N N . VAL A 1 203 ? 13.010 22.455 36.759 1.00 17.23 736 VAL A N 1
ATOM 1546 C CA . VAL A 1 203 ? 13.695 23.760 36.930 1.00 16.63 736 VAL A CA 1
ATOM 1547 C C . VAL A 1 203 ? 15.134 23.355 37.021 1.00 16.03 736 VAL A C 1
ATOM 1548 O O . VAL A 1 203 ? 15.495 22.477 37.841 1.00 14.81 736 VAL A O 1
ATOM 1552 N N . TRP A 1 204 ? 15.962 23.908 36.115 1.00 13.49 737 TRP A N 1
ATOM 1553 C CA . TRP A 1 204 ? 17.389 23.532 36.082 1.00 13.74 737 TRP A CA 1
ATOM 1554 C C . TRP A 1 204 ? 18.124 24.859 36.236 1.00 14.53 737 TRP A C 1
ATOM 1555 O O . TRP A 1 204 ? 17.893 25.794 35.466 1.00 15.07 737 TRP A O 1
ATOM 1566 N N . PHE A 1 205 ? 19.046 24.938 37.191 1.00 14.45 738 PHE A N 1
ATOM 1567 C CA . PHE A 1 205 ? 19.656 26.202 37.484 1.00 14.56 738 PHE A CA 1
ATOM 1568 C C . PHE A 1 205 ? 21.027 26.072 38.128 1.00 15.02 738 PHE A C 1
ATOM 1569 O O . PHE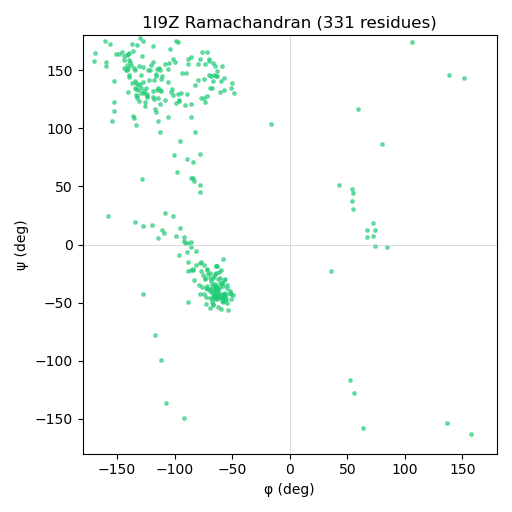 A 1 205 ? 21.432 24.977 38.499 1.00 16.25 738 PHE A O 1
ATOM 1577 N N . GLY A 1 206 ? 21.697 27.207 38.280 1.00 14.92 739 GLY A N 1
ATOM 1578 C CA . GLY A 1 206 ? 22.995 27.223 38.966 1.00 13.90 739 GLY A CA 1
ATOM 1579 C C . GLY A 1 206 ? 24.011 28.078 38.260 1.00 13.66 739 GLY A C 1
ATOM 1580 O O . GLY A 1 206 ? 23.651 29.019 37.577 1.00 13.63 739 GLY A O 1
ATOM 1581 N N . ASP A 1 207 ? 25.291 27.755 38.435 1.00 12.94 740 ASP A N 1
ATOM 1582 C CA . ASP A 1 207 ? 26.382 28.526 37.838 1.00 12.70 740 ASP A CA 1
ATOM 1583 C C . ASP A 1 207 ? 26.692 27.765 36.553 1.00 12.70 740 ASP A C 1
ATOM 1584 O O . ASP A 1 207 ? 27.551 26.865 36.506 1.00 14.55 740 ASP A O 1
ATOM 1589 N N . PHE A 1 208 ? 25.976 28.154 35.498 1.00 12.29 741 PHE A N 1
ATOM 1590 C CA . PHE A 1 208 ? 26.188 27.502 34.200 1.00 14.55 741 PHE A CA 1
ATOM 1591 C C . PHE A 1 208 ? 27.468 28.014 33.552 1.00 16.23 741 PHE A C 1
ATOM 1592 O O . PHE A 1 208 ? 27.946 27.454 32.570 1.00 14.12 741 PHE A O 1
ATOM 1600 N N . ASN A 1 209 ? 28.006 29.133 34.067 1.00 14.99 742 ASN A N 1
ATOM 1601 C CA . ASN A 1 209 ? 29.283 29.652 33.619 1.00 14.54 742 ASN A CA 1
ATOM 1602 C C . ASN A 1 209 ? 29.359 30.288 32.254 1.00 14.92 742 ASN A C 1
ATOM 1603 O O . ASN A 1 209 ? 30.446 30.632 31.817 1.00 16.46 742 ASN A O 1
ATOM 1608 N N . TYR A 1 210 ? 28.207 30.474 31.608 1.00 13.63 743 TYR A N 1
ATOM 1609 C CA . TYR A 1 210 ? 28.199 31.135 30.308 1.00 13.33 743 TYR A CA 1
ATOM 1610 C C . TYR A 1 210 ? 28.537 32.592 30.500 1.00 14.30 743 TYR A C 1
ATOM 1611 O O . TYR A 1 210 ? 28.119 33.239 31.514 1.00 12.92 743 TYR A O 1
ATOM 1620 N N . ARG A 1 211 ? 29.240 33.142 29.506 1.00 14.29 744 ARG A N 1
ATOM 1621 C CA . ARG A 1 211 ? 29.825 34.505 29.631 1.00 14.74 744 ARG A CA 1
ATOM 1622 C C . ARG A 1 211 ? 29.305 35.522 28.603 1.00 15.44 744 ARG A C 1
ATOM 1623 O O . ARG A 1 211 ? 28.505 35.184 27.691 1.00 16.09 744 ARG A O 1
ATOM 1631 N N . ILE A 1 212 ? 29.674 36.801 28.825 1.00 15.91 745 ILE A N 1
ATOM 1632 C CA . ILE A 1 212 ? 29.288 37.850 27.840 1.00 15.74 745 ILE A CA 1
ATOM 1633 C C . ILE A 1 212 ? 30.537 37.960 26.954 1.00 14.61 745 ILE A C 1
ATOM 1634 O O . ILE A 1 212 ? 31.649 38.257 27.437 1.00 15.49 745 ILE A O 1
ATOM 1639 N N . SER A 1 213 ? 30.363 37.784 25.623 1.00 15.79 746 SER A N 1
ATOM 1640 C CA . SER A 1 213 ? 31.518 37.777 24.750 1.00 16.40 746 SER A CA 1
ATOM 1641 C C . SER A 1 213 ? 32.034 39.162 24.318 1.00 18.70 746 SER A C 1
ATOM 1642 O O . SER A 1 213 ? 32.159 39.438 23.095 1.00 17.50 746 SER A O 1
ATOM 1645 N N . LEU A 1 214 ? 32.324 40.022 25.305 1.00 17.17 747 LEU A N 1
ATOM 1646 C CA . LEU A 1 214 ? 32.931 41.341 25.041 1.00 17.04 747 LEU A CA 1
ATOM 1647 C C . LEU A 1 214 ? 34.098 41.457 26.054 1.00 16.93 747 LEU A C 1
ATOM 1648 O O . LEU A 1 214 ? 34.250 40.570 26.910 1.00 16.57 747 LEU A O 1
ATOM 1653 N N . THR A 1 215 ? 34.944 42.483 25.944 1.00 15.66 748 THR A N 1
ATOM 1654 C CA . THR A 1 215 ? 36.072 42.649 26.878 1.00 16.79 748 THR A CA 1
ATOM 1655 C C . THR A 1 215 ? 35.602 43.406 28.126 1.00 15.47 748 THR A C 1
ATOM 1656 O O . THR A 1 215 ? 34.532 44.029 28.170 1.00 15.53 748 THR A O 1
ATOM 1660 N N . TYR A 1 216 ? 36.411 43.265 29.166 1.00 17.62 749 TYR A N 1
ATOM 1661 C CA . TYR A 1 216 ? 36.184 43.904 30.476 1.00 17.64 749 TYR A CA 1
ATOM 1662 C C . TYR A 1 216 ? 35.928 45.388 30.266 1.00 16.58 749 TYR A C 1
ATOM 1663 O O . TYR A 1 216 ? 34.991 45.951 30.809 1.00 16.85 749 TYR A O 1
ATOM 1672 N N . GLU A 1 217 ? 36.753 46.052 29.443 1.00 18.07 750 GLU A N 1
ATOM 1673 C CA . GLU A 1 217 ? 36.566 47.481 29.284 1.00 18.39 750 GLU A CA 1
ATOM 1674 C C . GLU A 1 217 ? 35.315 47.875 28.548 1.00 17.22 750 GLU A C 1
ATOM 1675 O O . GLU A 1 217 ? 34.842 49.000 28.725 1.00 16.72 750 GLU A O 1
ATOM 1681 N N . GLU A 1 218 ? 34.800 46.975 27.707 1.00 15.57 751 GLU A N 1
ATOM 1682 C CA . GLU A 1 218 ? 33.530 47.249 27.041 1.00 15.47 751 GLU A CA 1
ATOM 1683 C C . GLU A 1 218 ? 32.402 47.010 28.001 1.00 15.41 751 GLU A C 1
ATOM 1684 O O . GLU A 1 218 ? 31.487 47.803 28.102 1.00 17.03 751 GLU A O 1
ATOM 1690 N N . VAL A 1 219 ? 32.502 45.922 28.759 1.00 13.19 752 VAL A N 1
ATOM 1691 C CA . VAL A 1 219 ? 31.358 45.501 29.611 1.00 12.63 752 VAL A CA 1
ATOM 1692 C C . VAL A 1 219 ? 31.093 46.350 30.850 1.00 14.21 752 VAL A C 1
ATOM 1693 O O . VAL A 1 219 ? 29.927 46.710 31.099 1.00 14.64 752 VAL A O 1
ATOM 1697 N N . VAL A 1 220 ? 32.156 46.686 31.589 1.00 14.59 753 VAL A N 1
ATOM 1698 C CA . VAL A 1 220 ? 31.942 47.457 32.823 1.00 16.13 753 VAL A CA 1
ATOM 1699 C C . VAL A 1 220 ? 31.147 48.765 32.677 1.00 16.86 753 VAL A C 1
ATOM 1700 O O . VAL A 1 220 ? 30.164 49.003 33.398 1.00 16.74 753 VAL A O 1
ATOM 1704 N N . PRO A 1 221 ? 31.526 49.630 31.714 1.00 16.92 754 PRO A N 1
ATOM 1705 C CA . PRO A 1 221 ? 30.759 50.861 31.595 1.00 17.56 754 PRO A CA 1
ATOM 1706 C C . PRO A 1 221 ? 29.385 50.599 31.105 1.00 16.06 754 PRO A C 1
ATOM 1707 O O . PRO A 1 221 ? 28.469 51.324 31.454 1.00 17.67 754 PRO A O 1
ATOM 1711 N N . CYS A 1 222 ? 29.189 49.563 30.273 1.00 14.85 755 CYS A N 1
ATOM 1712 C CA . CYS A 1 222 ? 27.801 49.303 29.886 1.00 14.42 755 CYS A CA 1
ATOM 1713 C C . CYS A 1 222 ? 26.999 48.922 31.104 1.00 15.26 755 CYS A C 1
ATOM 1714 O O . CYS A 1 222 ? 25.819 49.281 31.261 1.00 16.51 755 CYS A O 1
ATOM 1717 N N . ILE A 1 223 ? 27.631 48.182 32.013 1.00 16.08 756 ILE A N 1
ATOM 1718 C CA . ILE A 1 223 ? 26.827 47.816 33.199 1.00 16.01 756 ILE A CA 1
ATOM 1719 C C . ILE A 1 223 ? 26.482 49.074 33.994 1.00 17.84 756 ILE A C 1
ATOM 1720 O O . ILE A 1 223 ? 25.370 49.239 34.475 1.00 17.24 756 ILE A O 1
ATOM 1725 N N . ALA A 1 224 ? 27.483 49.923 34.151 1.00 20.28 757 ALA A N 1
ATOM 1726 C CA . ALA A 1 224 ? 27.300 51.112 34.983 1.00 20.90 757 ALA A CA 1
ATOM 1727 C C . ALA A 1 224 ? 26.217 52.005 34.402 1.00 22.21 757 ALA A C 1
ATOM 1728 O O . ALA A 1 224 ? 25.465 52.682 35.153 1.00 21.57 757 ALA A O 1
ATOM 1730 N N . GLN A 1 225 ? 26.090 51.949 33.081 1.00 20.06 758 GLN A N 1
ATOM 1731 C CA . GLN A 1 225 ? 25.087 52.732 32.359 1.00 20.44 758 GLN A CA 1
ATOM 1732 C C . GLN A 1 225 ? 23.758 52.060 32.115 1.00 21.99 758 GLN A C 1
ATOM 1733 O O . GLN A 1 225 ? 22.889 52.604 31.428 1.00 21.11 758 GLN A O 1
ATOM 1739 N N . GLY A 1 226 ? 23.570 50.865 32.689 1.00 21.34 759 GLY A N 1
ATOM 1740 C CA . GLY A 1 226 ? 22.299 50.190 32.559 1.00 20.62 759 GLY A CA 1
ATOM 1741 C C . GLY A 1 226 ? 21.997 49.607 31.209 1.00 21.32 759 GLY A C 1
ATOM 1742 O O . GLY A 1 226 ? 20.837 49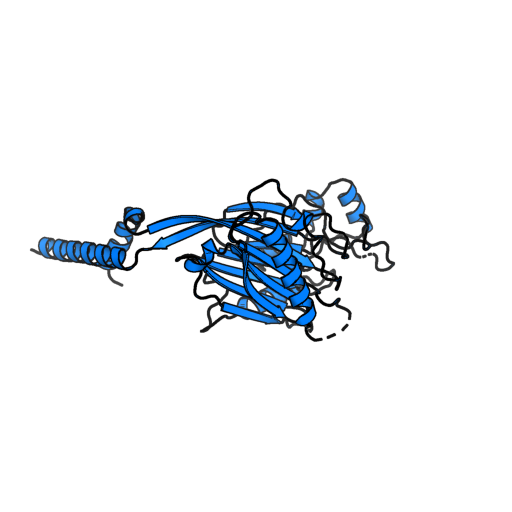.335 30.939 1.00 21.99 759 GLY A O 1
ATOM 1743 N N . LYS A 1 227 ? 23.020 49.416 30.360 1.00 21.17 760 LYS A N 1
ATOM 1744 C CA . LYS A 1 227 ? 22.809 48.893 29.014 1.00 19.98 760 LYS A CA 1
ATOM 1745 C C . LYS A 1 227 ? 22.782 47.365 29.014 1.00 19.08 760 LYS A C 1
ATOM 1746 O O . LYS A 1 227 ? 23.584 46.717 28.318 1.00 17.84 760 LYS A O 1
ATOM 1752 N N . LEU A 1 228 ? 21.864 46.794 29.803 1.00 18.72 761 LEU A N 1
ATOM 1753 C CA . LEU A 1 228 ? 21.781 45.350 29.919 1.00 19.68 761 LEU A CA 1
ATOM 1754 C C . LEU A 1 228 ? 21.295 44.661 28.660 1.00 20.86 761 LEU A C 1
ATOM 1755 O O . LEU A 1 228 ? 21.783 43.576 28.325 1.00 19.19 761 LEU A O 1
ATOM 1760 N N . SER A 1 229 ? 20.330 45.274 27.951 1.00 21.73 762 SER A N 1
ATOM 1761 C CA . SER A 1 229 ? 19.847 44.696 26.682 1.00 22.14 762 SER A 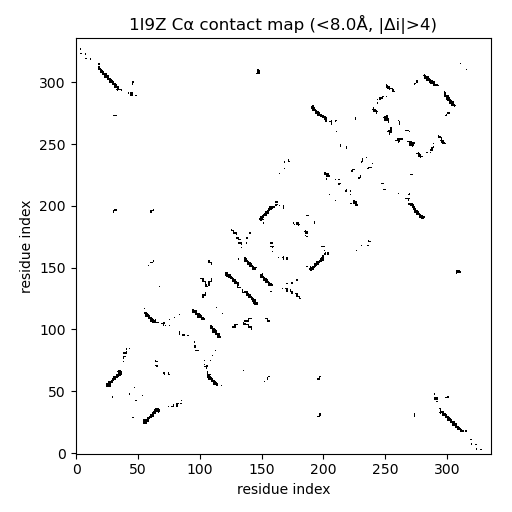CA 1
ATOM 1762 C C . SER A 1 229 ? 20.975 44.511 25.704 1.00 19.74 762 SER A C 1
ATOM 1763 O O . SER A 1 229 ? 21.056 43.468 25.018 1.00 18.18 762 SER A O 1
ATOM 1766 N N . TYR A 1 230 ? 21.841 45.523 25.601 1.00 20.33 763 TYR A N 1
ATOM 1767 C CA . TYR A 1 230 ? 22.989 45.414 24.685 1.00 18.99 763 TYR A CA 1
ATOM 1768 C C . TYR A 1 230 ? 23.901 44.277 25.125 1.00 18.08 763 TYR A C 1
ATOM 1769 O O . TYR A 1 230 ? 24.356 43.464 24.321 1.00 15.46 763 TYR A O 1
ATOM 1778 N N . LEU A 1 231 ? 24.172 44.197 26.415 1.00 16.93 764 LEU A N 1
ATOM 1779 C CA . LEU A 1 231 ? 25.063 43.127 26.834 1.00 16.59 764 LEU A CA 1
ATOM 1780 C C . LEU A 1 231 ? 24.463 41.727 26.608 1.00 16.55 764 LEU A C 1
ATOM 1781 O O . LEU A 1 231 ? 25.193 40.807 26.289 1.00 17.48 764 LEU A O 1
ATOM 1786 N N . PHE A 1 232 ? 23.158 41.592 26.756 1.00 16.79 765 PHE A N 1
ATOM 1787 C CA . PHE A 1 232 ? 22.518 40.301 26.616 1.00 17.43 765 PHE A CA 1
ATOM 1788 C C . PHE A 1 232 ? 22.661 39.799 25.184 1.00 16.62 765 PHE A C 1
ATOM 1789 O O . PHE A 1 232 ? 22.635 38.605 24.915 1.00 18.06 765 PHE A O 1
ATOM 1797 N N . GLU A 1 233 ? 22.819 40.735 24.230 1.00 17.92 766 GLU A N 1
ATOM 1798 C CA . GLU A 1 233 ? 23.035 40.339 22.833 1.00 18.42 766 GLU A CA 1
ATOM 1799 C C . GLU A 1 233 ? 24.332 39.581 22.699 1.00 17.07 766 GLU A C 1
ATOM 1800 O O . GLU A 1 233 ? 24.550 38.830 21.695 1.00 17.61 766 GLU A O 1
ATOM 1806 N N . TYR A 1 234 ? 25.217 39.712 23.687 1.00 14.91 767 TYR A N 1
ATOM 1807 C CA . TYR A 1 234 ? 26.453 38.998 23.615 1.00 15.30 767 TYR A CA 1
ATOM 1808 C C . TYR A 1 234 ? 26.525 37.858 24.647 1.00 14.93 767 TYR A C 1
ATOM 1809 O O . TYR A 1 234 ? 27.590 37.281 24.825 1.00 15.44 767 TYR A O 1
ATOM 1818 N N . ASP A 1 235 ? 25.414 37.561 25.293 1.00 14.18 768 ASP A N 1
ATOM 1819 C CA . ASP A 1 235 ? 25.420 36.466 26.300 1.00 14.40 768 ASP A CA 1
ATOM 1820 C C . ASP A 1 235 ? 25.468 35.120 25.594 1.00 14.94 768 ASP A C 1
ATOM 1821 O O . ASP A 1 235 ? 24.628 34.842 24.708 1.00 16.42 768 ASP A O 1
ATOM 1826 N N . GLN A 1 236 ? 26.448 34.293 25.973 1.00 15.94 769 GLN A N 1
ATOM 1827 C CA . GLN A 1 236 ? 26.599 32.943 25.342 1.00 17.28 769 GLN A CA 1
ATOM 1828 C C . GLN A 1 236 ? 25.433 32.011 25.610 1.00 16.87 769 GLN A C 1
ATOM 1829 O O . GLN A 1 236 ? 25.027 31.266 24.734 1.00 17.56 769 GLN A O 1
ATOM 1835 N N . LEU A 1 237 ? 24.836 32.047 26.805 1.00 15.88 770 LEU A N 1
ATOM 1836 C CA . LEU A 1 237 ? 23.738 31.123 27.019 1.00 15.99 770 LEU A CA 1
ATOM 1837 C C . LEU A 1 237 ? 22.518 31.419 26.093 1.00 18.23 770 LEU A C 1
ATOM 1838 O O . LEU A 1 237 ? 21.932 30.486 25.488 1.00 17.14 770 LEU A O 1
ATOM 1843 N N . ASN A 1 238 ? 22.131 32.703 26.011 1.00 17.76 771 ASN A N 1
ATOM 1844 C CA . ASN A 1 238 ? 21.030 33.117 25.141 1.00 18.84 771 ASN A CA 1
ATOM 1845 C C . ASN A 1 238 ? 21.306 32.662 23.712 1.00 18.12 771 ASN A C 1
ATOM 1846 O O . ASN A 1 238 ? 20.384 32.133 23.006 1.00 20.99 771 ASN A O 1
ATOM 1851 N N . LYS A 1 239 ? 22.547 32.844 23.292 1.00 19.38 772 LYS A N 1
ATOM 1852 C CA . LYS A 1 239 ? 22.946 32.513 21.907 1.00 20.70 772 LYS A CA 1
ATOM 1853 C C . LYS A 1 239 ? 22.777 31.029 21.667 1.00 21.91 772 LYS A C 1
ATOM 1854 O O . LYS A 1 239 ? 22.172 30.667 20.653 1.00 19.95 772 LYS A O 1
ATOM 1860 N N . GLN A 1 240 ? 23.252 30.182 22.592 1.00 19.53 773 GLN A N 1
ATOM 1861 C CA . GLN A 1 240 ? 23.120 28.708 22.428 1.00 21.68 773 GLN A CA 1
ATOM 1862 C C . GLN A 1 240 ? 21.714 28.184 22.645 1.00 22.27 773 GLN A C 1
ATOM 1863 O O . GLN A 1 240 ? 21.340 27.170 22.034 1.00 23.84 773 GLN A O 1
ATOM 1869 N N . MET A 1 241 ? 20.915 28.833 23.481 1.00 18.85 774 MET A N 1
ATOM 1870 C CA . MET A 1 241 ? 19.552 28.374 23.637 1.00 20.27 774 MET A CA 1
ATOM 1871 C C . MET A 1 241 ? 18.743 28.721 22.369 1.00 22.48 774 MET A C 1
ATOM 1872 O O . MET A 1 241 ? 17.843 27.960 21.975 1.00 23.92 774 MET A O 1
ATOM 1877 N N . LEU A 1 242 ? 19.035 29.861 21.757 1.00 23.06 775 LEU A N 1
ATOM 1878 C CA . LEU A 1 242 ? 18.285 30.268 20.565 1.00 26.51 775 LEU A CA 1
ATOM 1879 C C . LEU A 1 242 ? 18.365 29.259 19.422 1.00 29.09 775 LEU A C 1
ATOM 1880 O O . LEU A 1 242 ? 17.400 29.100 18.631 1.00 29.31 775 LEU A O 1
ATOM 1885 N N . THR A 1 243 ? 19.499 28.595 19.325 1.00 30.46 776 THR A N 1
ATOM 1886 C CA . THR A 1 243 ? 19.684 27.581 18.290 1.00 33.96 776 THR A CA 1
ATOM 1887 C C . THR A 1 243 ? 19.177 26.172 18.662 1.00 35.67 776 THR A C 1
ATOM 1888 O O . THR A 1 243 ? 19.312 25.236 17.862 1.00 35.08 776 THR A O 1
ATOM 1892 N N . GLY A 1 244 ? 18.586 26.008 19.844 1.00 34.69 777 GLY A N 1
ATOM 1893 C CA . GLY A 1 244 ? 18.141 24.679 20.268 1.00 35.63 777 GLY A CA 1
ATOM 1894 C C . GLY A 1 244 ? 19.291 23.754 20.674 1.00 35.92 777 GLY A C 1
ATOM 1895 O O . GLY A 1 244 ? 19.058 22.630 21.086 1.00 38.17 777 GLY A O 1
ATOM 1896 N N . LYS A 1 245 ? 20.531 24.209 20.591 1.00 36.29 778 LYS A N 1
ATOM 1897 C CA . LYS A 1 245 ? 21.686 23.369 20.975 1.00 37.02 778 LYS A CA 1
ATOM 1898 C C . LYS A 1 245 ? 21.668 22.947 22.491 1.00 35.91 778 LYS A C 1
ATOM 1899 O O . LYS A 1 245 ? 22.035 21.803 22.848 1.00 35.98 778 LYS A O 1
ATOM 1905 N N . VAL A 1 246 ? 21.259 23.860 23.376 1.00 31.13 779 VAL A N 1
ATOM 1906 C CA . VAL A 1 246 ? 21.236 23.526 24.807 1.00 27.21 779 VAL A CA 1
ATOM 1907 C C . VAL A 1 246 ? 19.922 23.905 25.420 1.00 24.26 779 VAL A C 1
ATOM 1908 O O . VAL A 1 246 ? 19.255 24.812 24.941 1.00 23.25 779 VAL A O 1
ATOM 1912 N N . PHE A 1 247 ?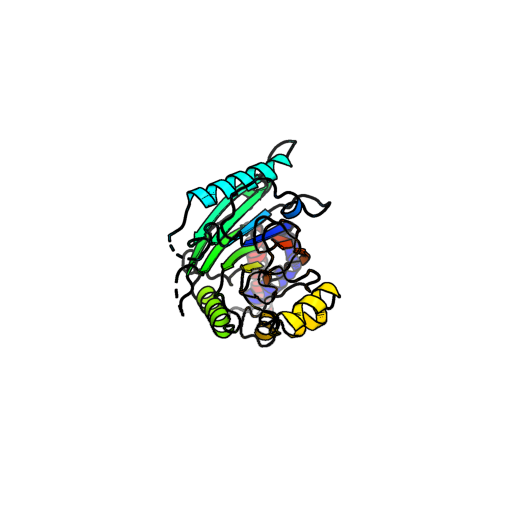 19.551 23.217 26.498 1.00 21.38 780 PHE A N 1
ATOM 1913 C CA . PHE A 1 247 ? 18.282 23.493 27.181 1.00 20.35 780 PHE A CA 1
ATOM 1914 C C . PHE A 1 247 ? 17.074 23.731 26.261 1.00 20.92 780 PHE A C 1
ATOM 1915 O O . PHE A 1 247 ? 16.345 24.703 26.404 1.00 17.44 780 PHE A O 1
ATOM 1923 N N . PRO A 1 248 ? 16.843 22.809 25.309 1.00 22.55 781 PRO A N 1
ATOM 1924 C CA . PRO A 1 248 ? 15.682 23.000 24.430 1.00 23.43 781 PRO A CA 1
ATOM 1925 C C . PRO A 1 248 ? 14.386 22.941 25.259 1.00 24.23 781 PRO A C 1
ATOM 1926 O O . PRO A 1 248 ? 14.232 22.188 26.249 1.00 23.80 781 PRO A O 1
ATOM 1930 N N . PHE A 1 249 ? 13.431 23.737 24.848 1.00 22.68 782 PHE A N 1
ATOM 1931 C CA . PHE A 1 249 ? 12.158 23.851 25.505 1.00 24.08 782 PHE A CA 1
ATOM 1932 C C . PHE A 1 249 ? 12.225 24.473 26.896 1.00 23.05 782 PHE A C 1
ATOM 1933 O O . PHE A 1 249 ? 11.229 24.477 27.591 1.00 23.32 782 PHE A O 1
ATOM 1941 N N . PHE A 1 250 ? 13.404 24.960 27.319 1.00 20.24 783 PHE A N 1
ATOM 1942 C CA . PHE A 1 250 ? 13.487 25.684 28.574 1.00 17.94 783 PHE A CA 1
ATOM 1943 C C . PHE A 1 250 ? 13.342 27.183 28.306 1.00 19.31 783 PHE A C 1
ATOM 1944 O O . PHE A 1 250 ? 13.787 27.693 27.267 1.00 18.48 783 PHE A O 1
ATOM 1952 N N . SER A 1 251 ? 12.753 27.889 29.254 1.00 18.09 784 SER A N 1
ATOM 1953 C CA . SER A 1 251 ? 12.598 29.322 29.134 1.00 20.63 784 SER A CA 1
ATOM 1954 C C . SER A 1 251 ? 13.332 30.010 30.256 1.00 21.54 784 SER A C 1
ATOM 1955 O O . SER A 1 251 ? 13.617 29.380 31.284 1.00 22.61 784 SER A O 1
ATOM 1958 N N . GLU A 1 252 ? 13.678 31.282 30.019 1.00 19.59 785 GLU A N 1
ATOM 1959 C CA . GLU A 1 252 ? 14.300 32.109 31.043 1.00 18.09 785 GLU A CA 1
ATOM 1960 C C . GLU A 1 252 ? 13.526 33.405 31.029 1.00 21.25 785 GLU A C 1
ATOM 1961 O O . GLU A 1 252 ? 13.151 33.877 29.924 1.00 19.76 785 GLU A O 1
ATOM 1967 N N . LEU A 1 253 ? 13.212 33.950 32.208 1.00 18.50 786 LEU A N 1
ATOM 1968 C CA . LEU A 1 253 ? 12.564 35.248 32.241 1.00 19.75 786 LEU A CA 1
ATOM 1969 C C . LEU A 1 253 ? 13.626 36.237 31.793 1.00 18.98 786 LEU A C 1
ATOM 1970 O O . LEU A 1 253 ? 14.817 35.968 31.853 1.00 17.36 786 LEU A O 1
ATOM 1975 N N . PRO A 1 254 ? 13.186 37.416 31.302 1.00 20.03 787 PRO A N 1
ATOM 1976 C CA . PRO A 1 254 ? 14.097 38.470 30.863 1.00 19.06 787 PRO A CA 1
ATOM 1977 C C . PRO A 1 254 ? 14.951 38.852 32.091 1.00 18.63 787 PRO A C 1
ATOM 1978 O O . PRO A 1 254 ? 14.423 38.924 33.216 1.00 17.82 787 PRO A O 1
ATOM 1982 N N . ILE A 1 255 ? 16.242 39.101 31.865 1.00 18.18 788 ILE A N 1
ATOM 1983 C CA . ILE A 1 255 ? 17.158 39.484 32.939 1.00 18.34 788 ILE A CA 1
ATOM 1984 C C . ILE A 1 255 ? 17.180 40.990 33.062 1.00 20.23 788 ILE A C 1
ATOM 1985 O O . ILE A 1 255 ? 17.483 41.701 32.069 1.00 19.29 788 ILE A O 1
ATOM 1990 N N . THR A 1 256 ? 16.805 41.469 34.243 1.00 19.30 789 THR A N 1
ATOM 1991 C CA . THR A 1 256 ? 16.804 42.896 34.527 1.00 21.07 789 THR A CA 1
ATOM 1992 C C . THR A 1 256 ? 17.825 43.260 35.597 1.00 21.40 789 THR A C 1
ATOM 1993 O O . THR A 1 256 ? 17.880 44.423 36.045 1.00 22.05 789 THR A O 1
ATOM 1997 N N . PHE A 1 257 ? 18.624 42.277 36.011 1.00 18.23 790 PHE A N 1
ATOM 1998 C CA . PHE A 1 257 ? 19.663 42.520 37.016 1.00 17.46 790 PHE A CA 1
ATOM 1999 C C . PHE A 1 257 ? 21.035 42.489 36.389 1.00 16.06 790 PHE A C 1
ATOM 2000 O O . PHE A 1 257 ? 21.239 41.843 35.367 1.00 15.79 790 PHE A O 1
ATOM 2008 N N . PRO A 1 258 ? 22.022 43.166 37.001 1.00 16.55 791 PRO A N 1
ATOM 2009 C CA . PRO A 1 258 ? 23.374 43.191 36.456 1.00 15.24 791 PRO A CA 1
ATOM 2010 C C . PRO A 1 258 ? 24.092 41.841 36.572 1.00 14.61 791 PRO A C 1
ATOM 2011 O O . PRO A 1 258 ? 23.656 40.989 37.373 1.00 14.47 791 PRO A O 1
ATOM 2015 N N . PRO A 1 259 ? 25.136 41.613 35.768 1.00 14.73 792 PRO A N 1
ATOM 2016 C CA . PRO A 1 259 ? 25.974 40.403 35.744 1.00 13.46 792 PRO A CA 1
ATOM 2017 C C . PRO A 1 259 ? 26.348 40.126 37.214 1.00 14.21 792 PRO A C 1
ATOM 2018 O O . PRO A 1 259 ? 26.726 41.067 37.987 1.00 13.23 792 PRO A O 1
ATOM 2022 N N . THR A 1 260 ? 26.139 38.861 37.621 1.00 15.61 793 THR A N 1
ATOM 2023 C CA . THR A 1 260 ? 26.330 38.469 38.989 1.00 14.86 793 THR A CA 1
ATOM 2024 C C . THR A 1 260 ? 27.739 38.025 39.310 1.00 16.32 793 THR A C 1
ATOM 2025 O O . THR A 1 260 ? 28.010 37.638 40.442 1.00 16.22 793 THR A O 1
ATOM 2029 N N . TYR A 1 261 ? 28.603 38.080 38.303 1.00 16.34 794 TYR A N 1
ATOM 2030 C CA . TYR A 1 261 ? 29.931 37.640 38.398 1.00 16.99 794 TYR A CA 1
ATOM 2031 C C . TYR A 1 261 ? 30.803 38.610 37.656 1.00 18.54 794 TYR A C 1
ATOM 2032 O O . TYR A 1 261 ? 30.447 39.197 36.620 1.00 17.96 794 TYR A O 1
ATOM 2041 N N . LYS A 1 262 ? 31.817 38.517 38.491 1.00 20.31 795 LYS A N 1
ATOM 2042 C CA . LYS A 1 262 ? 33.051 38.666 39.134 1.00 17.96 795 LYS A CA 1
ATOM 2043 C C . LYS A 1 262 ? 33.247 39.870 39.987 1.00 16.19 795 LYS A C 1
ATOM 2044 O O . LYS A 1 262 ? 33.763 40.798 39.532 1.00 13.38 795 LYS A O 1
ATOM 2050 N N . PHE A 1 263 ? 32.838 39.795 41.264 1.00 14.89 796 PHE A N 1
ATOM 2051 C CA . PHE A 1 263 ? 32.953 40.965 42.112 1.00 13.72 796 PHE A CA 1
ATOM 2052 C C . PHE A 1 263 ? 34.104 40.772 43.099 1.00 15.80 796 PHE A C 1
ATOM 2053 O O . PHE A 1 263 ? 34.370 39.610 43.558 1.00 17.84 796 PHE A O 1
ATOM 2061 N N . ASP A 1 264 ? 34.716 41.898 43.507 1.00 16.14 797 ASP A N 1
ATOM 2062 C CA . ASP A 1 264 ? 35.705 41.862 44.617 1.00 15.75 797 ASP A CA 1
ATOM 2063 C C . ASP A 1 264 ? 34.808 41.485 45.808 1.00 16.17 797 ASP A C 1
ATOM 2064 O O . ASP A 1 264 ? 33.667 41.952 45.928 1.00 16.59 797 ASP A O 1
ATOM 2069 N N . ILE A 1 265 ? 35.311 40.629 46.692 1.00 13.95 798 ILE A N 1
ATOM 2070 C CA . ILE A 1 265 ? 34.511 40.154 47.797 1.00 13.89 798 ILE A CA 1
ATOM 2071 C C . ILE A 1 265 ? 34.224 41.319 48.779 1.00 15.80 798 ILE A C 1
ATOM 2072 O O . ILE A 1 265 ? 35.154 42.083 49.103 1.00 16.33 798 ILE A O 1
ATOM 2077 N N . GLY A 1 266 ? 32.971 41.420 49.207 1.00 13.68 799 GLY A N 1
ATOM 2078 C CA . GLY A 1 266 ? 32.514 42.468 50.147 1.00 14.89 799 GLY A CA 1
ATOM 2079 C C . GLY A 1 266 ? 32.149 43.803 49.478 1.00 14.17 799 GLY A C 1
ATOM 2080 O O . GLY A 1 266 ? 31.711 44.764 50.134 1.00 15.14 799 GLY A O 1
ATOM 2081 N N . THR A 1 267 ? 32.312 43.919 48.170 1.00 15.75 800 THR A N 1
ATOM 2082 C CA . THR A 1 267 ? 32.040 45.234 47.560 1.00 14.75 800 THR A CA 1
ATOM 2083 C C . THR A 1 267 ? 31.097 45.175 46.308 1.00 15.59 800 THR A C 1
ATOM 2084 O O . THR A 1 267 ? 30.712 44.088 45.830 1.00 14.61 800 THR A O 1
ATOM 2088 N N . ASP A 1 268 ? 30.807 46.359 45.766 1.00 14.51 801 ASP A N 1
ATOM 2089 C CA . ASP A 1 268 ? 29.960 46.493 44.568 1.00 16.49 801 ASP A CA 1
ATOM 2090 C C . ASP A 1 268 ? 30.855 46.574 43.361 1.00 18.00 801 ASP A C 1
ATOM 2091 O O . ASP A 1 268 ? 30.373 46.898 42.251 1.00 18.86 801 ASP A O 1
ATOM 2096 N N . ILE A 1 269 ? 32.127 46.236 43.518 1.00 14.96 802 ILE A N 1
ATOM 2097 C CA . ILE A 1 269 ? 33.078 46.496 42.449 1.00 15.63 802 ILE A CA 1
ATOM 2098 C C . ILE A 1 269 ? 33.422 45.246 41.640 1.00 16.42 802 ILE A C 1
ATOM 2099 O O . ILE A 1 269 ? 33.705 44.195 42.221 1.00 15.66 802 ILE A O 1
ATOM 2104 N N . TYR A 1 270 ? 33.403 45.385 40.315 1.00 15.43 803 TYR A N 1
ATOM 2105 C CA . TYR A 1 270 ? 33.793 44.210 39.494 1.00 15.68 803 TYR A CA 1
ATOM 2106 C C . TYR A 1 270 ? 35.312 44.011 39.538 1.00 17.06 803 TYR A C 1
ATOM 2107 O O . TYR A 1 270 ? 36.124 44.974 39.454 1.00 18.10 803 TYR A O 1
ATOM 2116 N N . ASP A 1 271 ? 35.678 42.736 39.568 1.00 15.52 804 ASP A N 1
ATOM 2117 C CA . ASP A 1 271 ? 37.042 42.255 39.654 1.00 17.09 804 ASP A CA 1
ATOM 2118 C C . ASP A 1 271 ? 38.160 43.239 39.334 1.00 17.89 804 ASP A C 1
ATOM 2119 O O . ASP A 1 271 ? 38.387 43.549 38.161 1.00 19.41 804 ASP A O 1
ATOM 2124 N N . THR A 1 272 ? 38.837 43.745 40.385 1.00 19.96 805 THR A N 1
ATOM 2125 C CA . THR A 1 272 ? 39.963 44.648 40.210 1.00 21.16 805 THR A CA 1
ATOM 2126 C C . THR A 1 272 ? 41.282 43.883 40.329 1.00 23.24 805 THR A C 1
ATOM 2127 O O . THR A 1 272 ? 42.342 44.505 40.376 1.00 23.74 805 THR A O 1
ATOM 2131 N N . SER A 1 273 ? 41.233 42.545 40.411 1.00 23.24 806 SER A N 1
ATOM 2132 C CA . SER A 1 273 ? 42.469 41.758 40.483 1.00 25.89 806 SER A CA 1
ATOM 2133 C C . SER A 1 273 ? 43.110 41.810 39.115 1.00 27.79 806 SER A C 1
A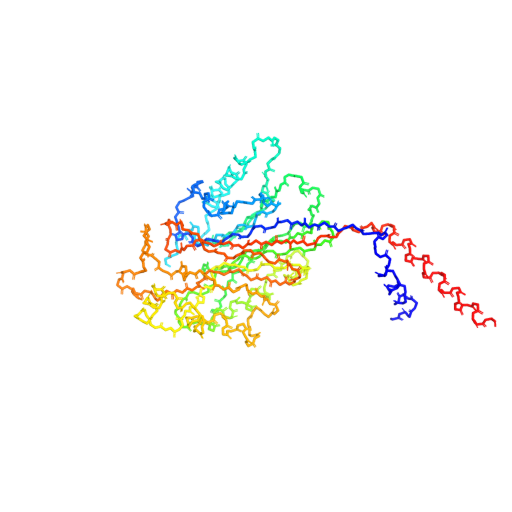TOM 2134 O O . SER A 1 273 ? 42.505 42.230 38.117 1.00 28.44 806 SER A O 1
ATOM 2137 N N . ASP A 1 274 ? 44.369 41.420 39.059 1.00 31.87 807 ASP A N 1
ATOM 2138 C CA . ASP A 1 274 ? 45.086 41.500 37.812 1.00 36.85 807 ASP A CA 1
ATOM 2139 C C . ASP A 1 274 ? 44.483 40.587 36.756 1.00 37.97 807 ASP A C 1
ATOM 2140 O O . ASP A 1 274 ? 44.712 40.786 35.553 1.00 37.75 807 ASP A O 1
ATOM 2145 N N . LYS A 1 275 ? 43.694 39.614 37.209 1.00 39.89 808 LYS A N 1
ATOM 2146 C CA . LYS A 1 275 ? 43.055 38.641 36.307 1.00 41.35 808 LYS A CA 1
ATOM 2147 C C . LYS A 1 275 ? 42.022 39.261 35.384 1.00 40.64 808 LYS A C 1
ATOM 2148 O O . LYS A 1 275 ? 41.522 38.604 34.490 1.00 41.48 808 LYS A O 1
ATOM 2154 N N A HIS A 1 276 ? 41.679 40.526 35.641 0.50 39.38 809 HIS A N 1
ATOM 2155 N N B HIS A 1 276 ? 41.003 40.848 36.206 0.50 20.56 809 HIS A N 1
ATOM 2156 C CA A HIS A 1 276 ? 40.694 41.284 34.863 0.50 39.42 809 HIS A CA 1
ATOM 2157 C CA B HIS A 1 276 ? 40.265 41.349 35.084 0.50 20.44 809 HIS A CA 1
ATOM 2158 C C A HIS A 1 276 ? 40.075 40.491 33.720 0.50 39.48 809 HIS A C 1
ATOM 2159 C C B HIS A 1 276 ? 39.213 40.433 34.498 0.50 18.37 809 HIS A C 1
ATOM 2160 O O A HIS A 1 276 ? 38.978 40.812 33.261 0.50 38.87 809 HIS A O 1
ATOM 2161 O O B HIS A 1 276 ? 38.921 40.574 33.324 0.50 18.35 809 HIS A O 1
ATOM 2174 N N . ARG A 1 277 ? 38.647 39.498 35.257 1.00 18.80 810 ARG A N 1
ATOM 2175 C CA . ARG A 1 277 ? 37.615 38.649 34.697 1.00 17.48 810 ARG A CA 1
ATOM 2176 C C . ARG A 1 277 ? 36.491 39.501 34.161 1.00 16.94 810 ARG A C 1
ATOM 2177 O O . ARG A 1 277 ? 35.963 40.399 34.854 1.00 15.53 810 ARG A O 1
ATOM 2185 N N . VAL A 1 278 ? 36.079 39.205 32.917 1.00 16.38 811 VAL A N 1
ATOM 2186 C CA . VAL A 1 278 ? 34.996 39.973 32.325 1.00 15.45 811 VAL A CA 1
ATOM 2187 C C . VAL A 1 278 ? 33.692 39.628 33.058 1.00 15.15 811 VAL A C 1
ATOM 2188 O O . VAL A 1 278 ? 33.392 38.427 33.326 1.00 16.05 811 VAL A O 1
ATOM 2192 N N . PRO A 1 279 ? 32.880 40.647 33.409 1.00 14.79 812 PRO A N 1
ATOM 2193 C CA . PRO A 1 279 ? 31.602 40.343 34.086 1.00 16.30 812 PRO A CA 1
ATOM 2194 C C . PRO A 1 279 ? 30.731 39.438 33.230 1.00 17.35 812 PRO A C 1
ATOM 2195 O O . PRO A 1 279 ? 30.836 39.463 31.978 1.00 17.98 812 PRO A O 1
ATOM 2199 N N . ALA A 1 280 ? 29.858 38.672 33.900 1.00 14.59 813 ALA A N 1
ATOM 2200 C CA . ALA A 1 280 ? 28.965 37.766 33.173 1.00 14.71 813 ALA A CA 1
ATOM 2201 C C . ALA A 1 280 ? 27.747 37.360 33.987 1.00 15.15 813 ALA A C 1
ATO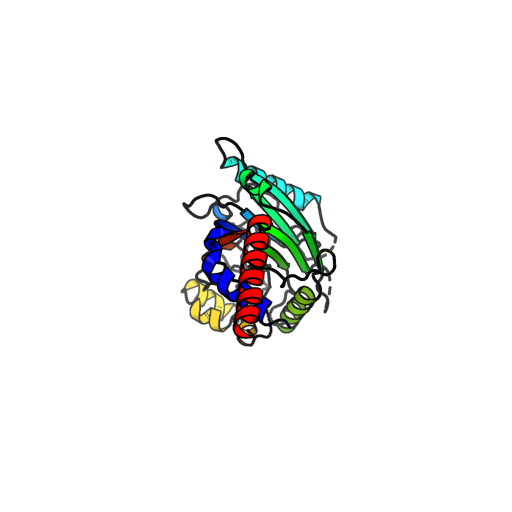M 2202 O O . ALA A 1 280 ? 27.774 37.452 35.194 1.00 15.28 813 ALA A O 1
ATOM 2204 N N . TRP A 1 281 ? 26.684 36.945 33.300 1.00 12.28 814 TRP A N 1
ATOM 2205 C CA . TRP A 1 281 ? 25.522 36.375 33.940 1.00 13.09 814 TRP A CA 1
ATOM 2206 C C . TRP A 1 281 ? 25.813 34.843 34.028 1.00 12.35 814 TRP A C 1
ATOM 2207 O O . TRP A 1 281 ? 25.228 34.008 33.292 1.00 14.56 814 TRP A O 1
ATOM 2218 N N . THR A 1 282 ? 26.716 34.480 34.956 1.00 13.02 815 THR A N 1
ATOM 2219 C CA . THR A 1 282 ? 27.081 33.055 35.121 1.00 12.95 815 THR A CA 1
ATOM 2220 C C . THR A 1 282 ? 25.961 32.261 35.802 1.00 14.95 815 THR A C 1
ATOM 2221 O O . THR A 1 282 ? 25.819 31.071 35.566 1.00 13.87 815 THR A O 1
ATOM 2225 N N . ASP A 1 283 ? 25.170 32.939 36.649 1.00 13.25 816 ASP A N 1
ATOM 2226 C CA . ASP A 1 283 ? 24.117 32.274 37.493 1.00 14.56 816 ASP A CA 1
ATOM 2227 C C . ASP A 1 283 ? 22.746 32.412 36.875 1.00 15.47 816 ASP A C 1
ATOM 2228 O O . ASP A 1 283 ? 22.297 33.520 36.664 1.00 17.02 816 ASP A O 1
ATOM 2233 N N . ARG A 1 284 ? 22.102 31.283 36.606 1.00 13.79 817 ARG A N 1
ATOM 2234 C CA . ARG A 1 284 ? 20.821 31.330 35.841 1.00 12.02 817 ARG A CA 1
ATOM 2235 C C . ARG A 1 284 ? 19.821 30.350 36.357 1.00 13.19 817 ARG A C 1
ATOM 2236 O O . ARG A 1 284 ? 20.181 29.323 36.986 1.00 13.56 817 ARG A O 1
ATOM 2244 N N . ILE A 1 285 ? 18.549 30.649 36.125 1.00 12.62 818 ILE A N 1
ATOM 2245 C CA . ILE A 1 285 ? 17.472 29.706 36.497 1.00 12.30 818 ILE A CA 1
ATOM 2246 C C . ILE A 1 285 ? 16.600 29.591 35.259 1.00 13.91 818 ILE A C 1
ATOM 2247 O O . ILE A 1 285 ? 16.136 30.607 34.764 1.00 15.04 818 ILE A O 1
ATOM 2252 N N . LEU A 1 286 ? 16.424 28.364 34.769 1.00 15.11 819 LEU A N 1
ATOM 2253 C CA . LEU A 1 286 ? 15.631 28.060 33.562 1.00 17.44 819 LEU A CA 1
ATOM 2254 C C . LEU A 1 286 ? 14.524 27.058 33.928 1.00 18.22 819 LEU A C 1
ATOM 2255 O O . LEU A 1 286 ? 14.730 26.243 34.852 1.00 17.11 819 LEU A O 1
ATOM 2260 N N . TYR A 1 287 ? 13.366 27.084 33.227 1.00 16.45 820 TYR A N 1
ATOM 2261 C CA . TYR A 1 287 ? 12.315 26.143 33.603 1.00 18.46 820 TYR A CA 1
ATOM 2262 C C . TYR A 1 287 ? 11.689 25.564 32.356 1.00 20.14 820 TYR A C 1
ATOM 2263 O O . TYR A 1 287 ? 11.725 26.178 31.249 1.00 21.69 820 TYR A O 1
ATOM 2272 N N . ARG A 1 288 ? 11.136 24.384 32.530 1.00 19.40 821 ARG A N 1
ATOM 2273 C CA . ARG A 1 288 ? 10.536 23.715 31.404 1.00 23.23 821 ARG A CA 1
ATOM 2274 C C . ARG A 1 288 ? 9.201 23.188 31.901 1.00 23.24 821 ARG A C 1
ATOM 2275 O O . ARG A 1 288 ? 9.110 22.639 33.015 1.00 22.44 821 ARG A O 1
ATOM 2283 N N . GLY A 1 289 ? 8.154 23.379 31.099 1.00 23.64 822 GLY A N 1
ATOM 2284 C CA . GLY A 1 289 ? 6.832 22.952 31.524 1.00 23.22 822 GLY A CA 1
ATOM 2285 C C . GLY A 1 289 ? 6.016 24.173 31.889 1.00 24.99 822 GLY A C 1
ATOM 2286 O O . GLY A 1 289 ? 6.562 25.319 31.960 1.00 25.35 822 GLY A O 1
ATOM 2287 N N . GLU A 1 290 ? 4.733 23.949 32.180 1.00 25.84 823 GLU A N 1
ATOM 2288 C CA . GLU A 1 290 ? 3.805 25.040 32.458 1.00 27.76 823 GLU A CA 1
ATOM 2289 C C . GLU A 1 290 ? 3.786 25.738 33.802 1.00 25.85 823 GLU A C 1
ATOM 2290 O O . GLU A 1 290 ? 2.727 26.039 34.322 1.00 26.55 823 GLU A O 1
ATOM 2296 N N . LEU A 1 291 ? 4.963 26.074 34.326 1.00 24.37 824 LEU A N 1
ATOM 2297 C CA . LEU A 1 291 ? 5.039 26.828 35.561 1.00 24.05 824 LEU A CA 1
ATOM 2298 C C . LEU A 1 291 ? 4.631 28.250 35.235 1.00 24.64 824 LEU A C 1
ATOM 2299 O O . LEU A 1 291 ? 4.770 28.666 34.091 1.00 26.07 824 LEU A O 1
ATOM 2304 N N . VAL A 1 292 ? 4.144 28.996 36.216 1.00 24.30 825 VAL A N 1
ATOM 2305 C CA . VAL A 1 292 ? 3.847 30.420 35.989 1.00 24.39 825 VAL A CA 1
ATOM 2306 C C . VAL A 1 292 ? 4.968 31.171 36.711 1.00 22.98 825 VAL A C 1
ATOM 2307 O O . VAL A 1 292 ? 5.031 31.168 37.930 1.00 23.53 825 VAL A O 1
ATOM 2311 N N . PRO A 1 293 ? 5.889 31.802 35.962 1.00 23.81 826 PRO A N 1
ATOM 2312 C CA . PRO A 1 293 ? 7.004 32.544 36.555 1.00 22.69 826 PRO A CA 1
ATOM 2313 C C . PRO A 1 293 ? 6.645 33.912 37.041 1.00 24.53 826 PRO A C 1
ATOM 2314 O O . PRO A 1 293 ? 5.825 34.634 36.425 1.00 24.65 826 PRO A O 1
ATOM 2318 N N . HIS A 1 294 ? 7.224 34.296 38.168 1.00 23.21 827 HIS A N 1
ATOM 2319 C CA . HIS A 1 294 ? 6.957 35.593 38.682 1.00 25.38 827 HIS A CA 1
ATOM 2320 C C . HIS A 1 294 ? 8.199 36.452 38.724 1.00 23.89 827 HIS A C 1
ATOM 2321 O O . HIS A 1 294 ? 8.406 37.281 37.828 1.00 25.92 827 HIS A O 1
ATOM 2328 N N . SER A 1 295 ? 9.055 36.240 39.704 1.00 21.38 828 SER A N 1
ATOM 2329 C CA . SER A 1 295 ? 10.262 37.062 39.867 1.00 20.50 828 SER A CA 1
ATOM 2330 C C . SER A 1 295 ? 11.531 36.343 39.431 1.00 18.62 828 SER A C 1
ATOM 2331 O O . SER A 1 295 ? 11.590 35.099 39.401 1.00 17.35 828 SER A O 1
ATOM 2334 N N . TYR A 1 296 ? 12.545 37.129 39.087 1.00 16.62 829 TYR A N 1
ATOM 2335 C CA . TYR A 1 296 ? 13.860 36.557 38.724 1.00 16.21 829 TYR A CA 1
ATOM 2336 C C . TYR A 1 296 ? 14.825 37.663 39.035 1.00 17.94 829 TYR A C 1
ATOM 2337 O O . TYR A 1 296 ? 14.935 38.646 38.262 1.00 17.66 829 TYR A O 1
ATOM 2346 N N . GLN A 1 297 ? 15.591 37.523 40.108 1.00 16.94 830 GLN A N 1
ATOM 2347 C CA . GLN A 1 297 ? 16.481 38.633 40.495 1.00 17.40 830 GLN A CA 1
ATOM 2348 C C . GLN A 1 297 ? 17.768 38.159 41.164 1.00 17.74 830 GLN A C 1
ATOM 2349 O O . GLN A 1 297 ? 17.829 37.014 41.663 1.00 16.88 830 GLN A O 1
ATOM 2355 N N . SER A 1 298 ? 18.742 39.072 41.225 1.00 15.70 831 SER A N 1
ATOM 2356 C CA . SER A 1 298 ? 19.967 38.869 41.990 1.00 14.21 831 SER A CA 1
ATOM 2357 C C . SER A 1 298 ? 19.729 39.683 43.291 1.00 15.23 831 SER A C 1
ATOM 2358 O O . SER A 1 298 ? 18.854 40.548 43.360 1.00 15.34 831 SER A O 1
ATOM 2361 N N . VAL A 1 299 ? 20.483 39.342 44.334 1.00 14.84 832 VAL A N 1
ATOM 2362 C CA . VAL A 1 299 ? 20.310 39.992 45.629 1.00 17.31 832 VAL A CA 1
ATOM 2363 C C . VAL A 1 299 ? 21.648 40.460 46.117 1.00 17.38 832 VAL A C 1
ATOM 2364 O O . VAL A 1 299 ? 22.650 39.821 45.927 1.00 15.85 832 VAL A O 1
ATOM 2368 N N . PRO A 1 300 ? 21.669 41.588 46.811 1.00 19.85 833 PRO A N 1
ATOM 2369 C CA . PRO A 1 300 ? 22.943 42.104 47.297 1.00 20.04 833 PRO A CA 1
ATOM 2370 C C . PRO A 1 300 ? 23.515 41.419 48.550 1.00 19.00 833 PRO A C 1
ATOM 2371 O O . PRO A 1 300 ? 23.354 41.933 49.674 1.00 17.33 833 PRO A O 1
ATOM 2375 N N . LEU A 1 301 ? 24.114 40.237 48.390 1.00 16.13 834 LEU A N 1
ATOM 2376 C CA . LEU A 1 301 ? 24.881 39.578 49.480 1.00 15.54 834 LEU A CA 1
ATOM 2377 C C . LEU A 1 301 ? 26.319 39.627 48.976 1.00 15.94 834 LEU A C 1
ATOM 2378 O O . LEU A 1 301 ? 26.567 39.409 47.776 1.00 16.49 834 LEU A O 1
ATOM 2383 N N . TYR A 1 302 ? 27.275 39.848 49.878 1.00 16.18 835 TYR A N 1
ATOM 2384 C CA . TYR A 1 302 ? 28.651 40.127 49.484 1.00 14.93 835 TYR A CA 1
ATOM 2385 C C . TYR A 1 302 ? 29.710 39.139 49.971 1.00 15.23 835 TYR A C 1
ATOM 2386 O O . TYR A 1 302 ? 30.925 39.450 49.933 1.00 16.09 835 TYR A O 1
ATOM 2395 N N . TYR A 1 303 ? 29.264 37.947 50.396 1.00 15.11 836 TYR A N 1
ATOM 2396 C CA . TYR A 1 303 ? 30.197 36.979 50.945 1.00 13.71 836 TYR A CA 1
ATOM 2397 C C . TYR A 1 303 ? 31.058 36.305 49.921 1.00 15.81 836 TYR A C 1
ATOM 2398 O O . TYR A 1 303 ? 32.080 35.724 50.269 1.00 15.08 836 TYR A O 1
ATOM 2407 N N . SER A 1 304 ? 30.626 36.386 48.666 1.00 14.29 837 SER A N 1
ATOM 2408 C CA . SER A 1 304 ? 31.289 35.660 47.573 1.00 15.63 837 SER A CA 1
ATOM 2409 C C . SER A 1 304 ? 31.659 36.592 46.407 1.00 15.67 837 SER A C 1
ATOM 2410 O O . SER A 1 304 ? 31.362 37.800 46.458 1.00 15.58 837 SER A O 1
ATOM 2413 N N . ASP A 1 305 ? 32.357 36.042 45.401 1.00 14.52 838 ASP A N 1
ATOM 2414 C CA . ASP A 1 305 ? 32.649 36.850 44.217 1.00 17.65 838 ASP A CA 1
ATOM 2415 C C . ASP A 1 305 ? 31.443 36.748 43.251 1.00 15.71 838 ASP A C 1
ATOM 2416 O O . ASP A 1 305 ? 31.419 37.388 42.205 1.00 14.60 838 ASP A O 1
ATOM 2421 N N . HIS A 1 306 ? 30.426 35.968 43.600 1.00 15.44 839 HIS A N 1
ATOM 2422 C CA . HIS A 1 306 ? 29.166 35.967 42.832 1.00 14.42 839 HIS A CA 1
ATOM 2423 C C . HIS A 1 306 ? 28.050 36.527 43.700 1.00 17.26 839 HIS A C 1
ATOM 2424 O O . HIS A 1 306 ? 28.089 36.407 44.938 1.00 15.06 839 HIS A O 1
ATOM 2431 N N . ARG A 1 307 ? 27.045 37.136 43.074 1.00 15.84 840 ARG A N 1
ATOM 2432 C CA . ARG A 1 307 ? 25.808 37.476 43.830 1.00 14.07 840 ARG A CA 1
ATOM 2433 C C . ARG A 1 307 ? 24.880 36.310 43.716 1.00 14.13 840 ARG A C 1
ATOM 2434 O O . ARG A 1 307 ? 24.905 35.596 42.696 1.00 12.84 840 ARG A O 1
ATOM 2442 N N . PRO A 1 308 ? 24.068 36.046 44.759 1.00 14.41 841 PRO A N 1
ATOM 2443 C CA . PRO A 1 308 ? 23.095 34.969 44.756 1.00 16.00 841 PRO A CA 1
ATOM 2444 C C . PRO A 1 308 ? 21.901 35.464 43.920 1.00 15.28 841 PRO A C 1
ATOM 2445 O O . PRO A 1 308 ? 21.744 36.708 43.702 1.00 15.69 841 PRO A O 1
ATOM 2449 N N . ILE A 1 309 ? 21.089 34.523 43.428 1.00 14.98 842 ILE A N 1
ATOM 2450 C CA . ILE A 1 309 ? 19.893 34.887 42.642 1.00 14.03 842 ILE A CA 1
ATOM 2451 C C . ILE A 1 309 ? 18.706 34.022 43.095 1.00 14.93 842 ILE A C 1
ATOM 2452 O O . ILE A 1 309 ? 18.867 33.050 43.876 1.00 14.52 842 ILE A O 1
ATOM 2457 N N . TYR A 1 310 ? 17.498 34.407 42.692 1.00 15.52 843 TYR A N 1
ATOM 2458 C CA . TYR A 1 310 ? 16.344 33.573 42.979 1.00 14.37 843 TYR A CA 1
ATOM 2459 C C . TYR A 1 310 ? 15.295 33.766 41.891 1.00 16.44 843 TYR A C 1
ATOM 2460 O O . TYR A 1 310 ? 15.346 34.756 41.123 1.00 16.76 843 TYR A O 1
ATOM 2469 N N . ALA A 1 311 ? 14.343 32.838 41.838 1.00 15.01 844 ALA A N 1
ATOM 2470 C CA . ALA A 1 311 ? 13.225 32.953 40.916 1.00 16.59 844 ALA A CA 1
ATOM 2471 C C . ALA A 1 311 ? 12.031 32.413 41.696 1.00 19.36 844 ALA A C 1
ATOM 2472 O O . ALA A 1 311 ? 12.207 31.535 42.582 1.00 18.74 844 ALA A O 1
ATOM 2474 N N . THR A 1 312 ? 10.822 32.932 41.396 1.00 18.47 845 THR A N 1
ATOM 2475 C CA . THR A 1 312 ? 9.625 32.410 42.047 1.00 18.71 845 THR A CA 1
ATOM 2476 C C . THR A 1 312 ? 8.645 31.882 40.990 1.00 20.05 845 THR A C 1
ATOM 2477 O O . THR A 1 312 ? 8.604 32.372 39.832 1.00 20.06 845 THR A O 1
ATOM 2481 N N . TYR A 1 313 ? 7.872 30.884 41.382 1.00 19.45 846 TYR A N 1
ATOM 2482 C CA . TYR A 1 313 ? 6.884 30.267 40.483 1.00 21.01 846 TYR A CA 1
ATOM 2483 C C . TYR A 1 313 ? 5.615 29.860 41.214 1.00 22.72 846 TYR A C 1
ATOM 2484 O O . TYR A 1 313 ? 5.603 29.695 42.453 1.00 22.65 846 TYR A O 1
ATOM 2493 N N . GLU A 1 314 ? 4.547 29.726 40.430 1.00 24.11 847 GLU A N 1
ATOM 2494 C CA . GLU A 1 314 ? 3.311 29.160 40.936 1.00 26.97 847 GLU A CA 1
ATOM 2495 C C . GLU A 1 314 ? 3.234 27.903 40.126 1.00 27.80 847 GLU A C 1
ATOM 2496 O O . GLU A 1 314 ? 3.454 27.950 38.919 1.00 29.05 847 GLU A O 1
ATOM 2502 N N . ALA A 1 315 ? 2.912 26.777 40.765 1.00 26.17 848 ALA A N 1
ATOM 2503 C CA . ALA A 1 315 ? 2.859 25.518 40.051 1.00 25.36 848 ALA A CA 1
ATOM 2504 C C . ALA A 1 315 ? 1.491 24.908 40.305 1.00 26.21 848 ALA A C 1
ATOM 2505 O O . ALA A 1 315 ? 1.117 24.682 41.463 1.00 24.16 848 ALA A O 1
ATOM 2507 N N . ASN A 1 316 ? 0.738 24.714 39.222 1.00 25.85 849 ASN A N 1
ATOM 2508 C CA . ASN A 1 316 ? -0.572 24.128 39.316 1.00 27.17 849 ASN A CA 1
ATOM 2509 C C . ASN A 1 316 ? -0.398 22.641 39.495 1.00 26.25 849 ASN A C 1
ATOM 2510 O O . ASN A 1 316 ? 0.261 21.980 38.692 1.00 26.58 849 ASN A O 1
ATOM 2515 N N . ILE A 1 317 ? -1.017 22.140 40.552 1.00 26.22 850 ILE A N 1
ATOM 2516 C CA . ILE A 1 317 ? -0.975 20.746 40.989 1.00 29.42 850 ILE A CA 1
ATOM 2517 C C . ILE A 1 317 ? -2.337 20.089 40.789 1.00 28.88 850 ILE A C 1
ATOM 2518 O O . ILE A 1 317 ? -3.352 20.743 40.946 1.00 29.86 850 ILE A O 1
ATOM 2523 N N . VAL A 1 318 ? -2.340 18.812 40.448 1.00 28.94 851 VAL A N 1
ATOM 2524 C CA . VAL A 1 318 ? -3.612 18.101 40.288 1.00 30.60 851 VAL A CA 1
ATOM 2525 C C . VAL A 1 318 ? -3.657 16.869 41.164 1.00 29.35 851 VAL A C 1
ATOM 2526 O O . VAL A 1 318 ? -2.700 16.113 41.220 1.00 26.45 851 VAL A O 1
ATOM 2530 N N . LYS A 1 319 ? -4.777 16.667 41.844 1.00 29.97 852 LYS A N 1
ATOM 2531 C CA . LYS A 1 319 ? -4.940 15.479 42.647 1.00 30.83 852 LYS A CA 1
ATOM 2532 C C . LYS A 1 319 ? -6.123 14.728 42.001 1.00 32.55 852 LYS A C 1
ATOM 2533 O O . LYS A 1 319 ? -7.255 15.234 41.969 1.00 32.03 852 LYS A O 1
ATOM 2539 N N . VAL A 1 320 ? -5.837 13.541 41.487 1.00 33.50 853 VAL A N 1
ATOM 2540 C CA . VAL A 1 320 ? -6.814 12.709 40.795 1.00 35.82 853 VAL A CA 1
ATOM 2541 C C . VAL A 1 320 ? -7.349 11.579 41.674 1.00 37.71 853 VAL A C 1
ATOM 2542 O O . VAL A 1 320 ? -6.573 10.853 42.260 1.00 38.16 853 VAL A O 1
ATOM 2546 N N . ASP A 1 321 ? -8.675 11.450 41.771 1.00 39.13 854 ASP A N 1
ATOM 2547 C CA . ASP A 1 321 ? -9.305 10.344 42.524 1.00 40.24 854 ASP A CA 1
ATOM 2548 C C . ASP A 1 321 ? -9.265 9.206 41.480 1.00 41.68 854 ASP A C 1
ATOM 2549 O O . ASP A 1 321 ? -10.115 9.154 40.594 1.00 42.06 854 ASP A O 1
ATOM 2554 N N . ARG A 1 322 ? -8.264 8.332 41.550 1.00 44.25 855 ARG A N 1
ATOM 2555 C CA . ARG A 1 322 ? -8.104 7.264 40.557 1.00 47.72 855 ARG A CA 1
ATOM 2556 C C . ARG A 1 322 ? -9.251 6.268 40.525 1.00 49.96 855 ARG A C 1
ATOM 2557 O O . ARG A 1 322 ? -9.628 5.760 39.461 1.00 48.85 855 ARG A O 1
ATOM 2565 N N . GLU A 1 323 ? -9.779 5.982 41.710 1.00 52.59 856 GLU A N 1
ATOM 2566 C CA . GLU A 1 323 ? -10.883 5.050 41.872 1.00 55.15 856 GLU A CA 1
ATOM 2567 C C . GLU A 1 323 ? -12.101 5.593 41.124 1.00 54.94 856 GLU A C 1
ATOM 2568 O O . GLU A 1 323 ? -12.681 4.910 40.271 1.00 54.61 856 GLU A O 1
ATOM 2574 N N . LYS A 1 324 ? -12.462 6.835 41.446 1.00 55.17 857 LYS A N 1
ATOM 2575 C CA . LYS A 1 324 ? -13.608 7.500 40.844 1.00 55.13 857 LYS A CA 1
ATOM 2576 C C . LYS A 1 324 ? -13.489 7.646 39.328 1.00 55.03 857 LYS A C 1
ATOM 2577 O O . LYS A 1 324 ? -14.489 7.589 38.610 1.00 54.67 857 LYS A O 1
ATOM 2583 N N . LYS A 1 325 ? -12.265 7.831 38.849 1.00 54.30 858 LYS A N 1
ATOM 2584 C CA . LYS A 1 325 ? -12.007 7.982 37.425 1.00 53.93 858 LYS A CA 1
ATOM 2585 C C . LYS A 1 325 ? -12.080 6.650 36.694 1.00 54.62 858 LYS A C 1
ATOM 2586 O O . LYS A 1 325 ? -12.519 6.599 35.552 1.00 52.82 858 LYS A O 1
ATOM 2592 N N . LYS A 1 326 ? -11.627 5.576 37.334 1.00 55.78 859 LYS A N 1
ATOM 2593 C CA . LYS A 1 326 ? -11.654 4.277 36.674 1.00 57.49 859 LYS A CA 1
ATOM 2594 C C . LYS A 1 326 ? -13.108 3.839 36.479 1.00 58.38 859 LYS A C 1
ATOM 2595 O O . LYS A 1 326 ? -13.462 3.207 35.479 1.00 57.87 859 LYS A O 1
ATOM 2601 N N . ILE A 1 327 ? -13.950 4.205 37.436 1.00 59.20 860 ILE A N 1
ATOM 2602 C CA . ILE A 1 327 ? -15.366 3.881 37.370 1.00 60.34 860 ILE A CA 1
ATOM 2603 C C . ILE A 1 327 ? -16.028 4.630 36.206 1.00 60.89 860 ILE A C 1
ATOM 2604 O O . ILE A 1 327 ? -16.695 4.016 35.371 1.00 60.83 860 ILE A O 1
ATOM 2609 N N . LEU A 1 328 ? -15.845 5.948 36.138 1.00 61.10 861 LEU A N 1
ATOM 2610 C CA . LEU A 1 328 ? -16.424 6.697 35.037 1.00 61.32 861 LEU A CA 1
ATOM 2611 C C . LEU A 1 328 ? -15.924 6.108 33.741 1.00 61.17 861 LEU A C 1
ATOM 2612 O O . LEU A 1 328 ? -16.708 5.877 32.834 1.00 61.50 861 LEU A O 1
ATOM 2617 N N . PHE A 1 329 ? -14.622 5.851 33.650 1.00 60.62 862 PHE A N 1
ATOM 2618 C CA . PHE A 1 329 ? -14.068 5.299 32.426 1.00 60.59 862 PHE A CA 1
ATOM 2619 C C . PHE A 1 329 ? -14.794 4.036 31.985 1.00 61.97 862 PHE A C 1
ATOM 2620 O O . PHE A 1 329 ? -15.289 3.965 30.854 1.00 61.40 862 PHE A O 1
ATOM 2628 N N . GLU A 1 330 ? -14.848 3.037 32.869 1.00 62.92 863 GLU A N 1
ATOM 2629 C CA . GLU A 1 330 ? -15.509 1.776 32.539 1.00 64.65 863 GLU A CA 1
ATOM 2630 C C . GLU A 1 330 ? -16.992 1.997 32.156 1.00 65.32 863 GLU A C 1
ATOM 2631 O O . GLU A 1 330 ? -17.493 1.406 31.197 1.00 65.30 863 GLU A O 1
ATOM 2637 N N . GLU A 1 331 ? -17.683 2.853 32.900 1.00 66.00 864 GLU A N 1
ATOM 2638 C CA . GLU A 1 331 ? -19.080 3.154 32.624 1.00 66.75 864 GLU A CA 1
ATOM 2639 C C . GLU A 1 331 ? -19.211 3.741 31.215 1.00 67.36 864 GLU A C 1
ATOM 2640 O O . GLU A 1 331 ? -19.958 3.221 30.394 1.00 67.47 864 GLU A O 1
ATOM 2646 N N . LEU A 1 332 ? -18.478 4.815 30.932 1.00 67.20 865 LEU A N 1
ATOM 2647 C CA . LEU A 1 332 ? -18.510 5.438 29.612 1.00 67.20 865 LEU A CA 1
ATOM 2648 C C . LEU A 1 332 ? -18.161 4.429 28.530 1.00 66.95 865 LEU A C 1
ATOM 2649 O O . LEU A 1 332 ? -18.774 4.417 27.469 1.00 66.98 865 LEU A O 1
ATOM 2654 N N . TYR A 1 333 ? -17.162 3.594 28.799 1.00 66.92 866 TYR A N 1
ATOM 2655 C CA . TYR A 1 333 ? -16.708 2.586 27.843 1.00 67.26 866 TYR A CA 1
ATOM 2656 C C . TYR A 1 333 ? -17.789 1.548 27.508 1.00 67.88 866 TYR A C 1
ATOM 2657 O O . TYR A 1 333 ? -17.956 1.173 26.348 1.00 67.67 866 TYR A O 1
ATOM 2666 N N . ASN A 1 334 ? -18.494 1.072 28.534 1.00 68.69 867 ASN A N 1
ATOM 2667 C CA . ASN A 1 334 ? -19.572 0.096 28.356 1.00 69.58 867 ASN A CA 1
ATOM 2668 C C . ASN A 1 334 ? -20.736 0.730 27.609 1.00 69.94 867 ASN A C 1
ATOM 2669 O O . ASN A 1 334 ? -21.258 0.174 26.638 1.00 69.91 867 ASN A O 1
ATOM 2674 N N . GLN A 1 335 ? -21.151 1.895 28.084 1.00 70.00 868 GLN A N 1
ATOM 2675 C CA . GLN A 1 335 ? -22.245 2.594 27.458 1.00 70.73 868 GLN A CA 1
ATOM 2676 C C . GLN A 1 335 ? -21.976 2.719 25.961 1.00 71.09 868 GLN A C 1
ATOM 2677 O O . GLN A 1 335 ? -22.878 2.527 25.144 1.00 71.18 868 GLN A O 1
ATOM 2683 N N . ARG A 1 336 ? -20.733 3.026 25.602 1.00 71.33 869 ARG A N 1
ATOM 2684 C CA . ARG A 1 336 ? -20.364 3.171 24.198 1.00 71.83 869 ARG A CA 1
ATOM 2685 C C . ARG A 1 336 ? -20.311 1.831 23.457 1.00 71.85 869 ARG A C 1
ATOM 2686 O O . ARG A 1 336 ? -20.705 1.738 22.290 1.00 71.69 869 ARG A O 1
ATOM 2694 N N . LYS A 1 337 ? -19.829 0.789 24.121 1.00 71.88 870 L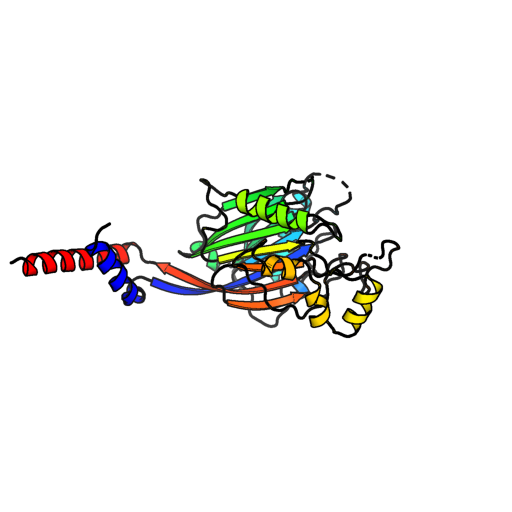YS A N 1
ATOM 2695 C CA . LYS A 1 337 ? -19.756 -0.503 23.458 1.00 72.19 870 LYS A CA 1
ATOM 2696 C C . LYS A 1 337 ? -21.156 -1.046 23.175 1.00 71.99 870 LYS A C 1
ATOM 2697 O O . LYS A 1 337 ? -21.378 -1.686 22.147 1.00 71.12 870 LYS A O 1
ATOM 2703 N N . GLN A 1 338 ? -22.091 -0.778 24.089 1.00 72.18 871 GLN A N 1
ATOM 2704 C CA . GLN A 1 338 ? -23.486 -1.219 23.949 1.00 72.66 871 GLN A CA 1
ATOM 2705 C C . GLN A 1 338 ? -24.174 -0.373 22.873 1.00 72.12 871 GLN A C 1
ATOM 2706 O O . GLN A 1 338 ? -24.983 -0.868 22.091 1.00 71.69 871 GLN A O 1
ATOM 2712 N N . GLU A 1 339 ? -23.840 0.906 22.841 1.00 71.55 872 GLU A N 1
ATOM 2713 C CA . GLU A 1 339 ? -24.403 1.792 21.854 1.00 71.76 872 GLU A CA 1
ATOM 2714 C C . GLU A 1 339 ? -24.066 1.231 20.478 1.00 71.74 872 GLU A C 1
ATOM 2715 O O . GLU A 1 339 ? -24.927 1.152 19.603 1.00 71.78 872 GLU A O 1
ATOM 2721 N N . VAL A 1 340 ? -22.809 0.830 20.297 1.00 71.42 873 VAL A N 1
ATOM 2722 C CA . VAL A 1 340 ? -22.346 0.293 19.025 1.00 70.92 873 VAL A CA 1
ATOM 2723 C C . VAL A 1 340 ? -23.001 -1.034 18.712 1.00 70.97 873 VAL A C 1
ATOM 2724 O O . VAL A 1 340 ? -23.180 -1.384 17.543 1.00 70.55 873 VAL A O 1
ATOM 2728 N N . ARG A 1 341 ? -23.352 -1.763 19.767 1.00 70.97 874 ARG A N 1
ATOM 2729 C CA . ARG A 1 341 ? -24.019 -3.058 19.659 1.00 71.65 874 ARG A CA 1
ATOM 2730 C C . ARG A 1 341 ? -25.415 -2.814 19.084 1.00 71.46 874 ARG A C 1
ATOM 2731 O O . ARG A 1 341 ? -25.812 -3.441 18.104 1.00 70.83 874 ARG A O 1
ATOM 2739 N N . ASP A 1 342 ? -26.145 -1.888 19.702 1.00 71.33 875 ASP A N 1
ATOM 2740 C CA . ASP A 1 342 ? -27.490 -1.547 19.261 1.00 71.91 875 ASP A CA 1
ATOM 2741 C C . ASP A 1 342 ? -27.479 -1.068 17.806 1.00 72.26 875 ASP A C 1
ATOM 2742 O O . ASP A 1 342 ? -28.322 -1.478 17.004 1.00 72.22 875 ASP A O 1
ATOM 2747 N N . ALA A 1 343 ? -26.523 -0.210 17.466 1.00 72.23 876 ALA A N 1
ATOM 2748 C CA . ALA A 1 343 ? -26.426 0.307 16.109 1.00 72.76 876 ALA A CA 1
ATOM 2749 C C . ALA A 1 343 ? -26.306 -0.842 15.104 1.00 72.95 876 ALA A C 1
ATOM 2750 O O . ALA A 1 343 ? -26.751 -0.718 13.960 1.00 72.80 876 ALA A O 1
ATOM 2752 N N . SER A 1 344 ? -25.708 -1.955 15.535 1.00 73.02 877 SER A N 1
ATOM 2753 C CA . SER A 1 344 ? -25.549 -3.131 14.676 1.00 73.29 877 SER A CA 1
ATOM 2754 C C . SER A 1 344 ? -26.810 -3.984 14.618 1.00 73.02 877 SER A C 1
ATOM 2755 O O . SER A 1 344 ? -26.875 -4.956 13.876 1.00 72.66 877 SER A O 1
ATOM 2758 N N . GLN A 1 345 ? -27.804 -3.613 15.414 1.00 73.38 878 GLN A N 1
ATOM 2759 C CA . GLN A 1 345 ? -29.068 -4.333 15.465 1.00 73.93 878 GLN A CA 1
ATOM 2760 C C . GLN A 1 345 ? -30.153 -3.560 14.715 1.00 73.46 878 GLN A C 1
ATOM 2761 O O . GLN A 1 345 ? -30.106 -3.432 13.494 1.00 72.70 878 GLN A O 1
#

GO terms:
  GO:0052658 inositol-1,4,5-trisphosphate 5-phosphatase activity (F, IDA)
  GO:0052659 inositol-1,3,4,5-tetrakisphosphate 5-phosphatase activity (F, IDA)
  GO:0005509 calcium ion binding (F, IDA)
  GO:0030487 inositol-4,5-bisphosphate 5-phosphatase activity (F, IDA)
  GO:0034485 phosphatidylinositol-3,4,5-trisphosphate 5-phosphatase activity (F, IDA)
  GO:0043813 phosphatidylinositol-3,5-bisphosphate 5-phosphatase activity (F, IDA)
  GO:0004439 phosphatidylinositol-4,5-bisphosphate 5-phosphatase activity (F, IDA)
  GO:0046488 phosphatidylinositol metabolic process (P, IDA)
  GO:1990640 inositol-2,4,5-triphosphate 5-phosphatase activity (F, IDA)
  GO:1990648 inositol-4,5,6-triphosphate 5-phosphatase activity (F, IDA)
  GO:1990649 inositol-1,2,4,5-tetrakisphosphate 5-phosphatase activity (F, IDA)
  GO:1990650 inositol-2,4,5,6-tetrakisphosphate 5-phosphatase activity (F, IDA)
  GO:1990651 inositol-1,2,4,5,6-pentakisphosphate 5-phosphatase activity (F, IDA)
  GO:0032153 cell division site (C, HDA)
  GO:0051286 cell tip (C, HDA)
  GO:0005829 cytosol (C, HDA)

Foldseek 3Di:
DDPLLVVLVVVVVVVQVQFKDKDKFKEKEWEEAQLLFAADLPCCCGQVVDPDDHGQKYKYKYAPVPHPVAADPVSVVSNVVSVQCNQCVVVPDDWTKDWPDKDDQRRIIITMIGTPVQVVQKADKWWDWFAFPCPRWTKIKIWIARQNFIEIEMETAFDADAPVVVRLLSRQVRHQCPTATPPRHGQVPGQKYKYWYQSRWFQPDAQVVQVVCVVVQVVVVSVVRTVVVVCQVVVSGDDQKDFDDDREFQQAAADAPDPHHDPPPVRDRGGNRTGMIMHHPWAWDDWYFGDDRSHRGTMIMTMTIHMHMHGNVVSSVVSSVVSSVVVVVVVVVVVD

Radius of gyration: 22.89 Å; Cα contacts (8 Å, |Δi|>4): 710; chains: 1; bounding box: 74×57×50 Å

Organism: Schizosaccharomyces pombe (strain 972 / ATCC 24843) (NCBI:txid284812)

Nearest PDB structures (foldseek):
  1i9z-assembly1_A  TM=1.003E+00  e=3.807E-76  Schizosaccharomyces pombe
  7a17-assembly1_A  TM=9.231E-01  e=2.501E-36  Homo sapiens
  7a17-assembly2_C  TM=9.275E-01  e=2.991E-36  Homo sapiens
  7a17-assembly3_E  TM=9.185E-01  e=6.488E-36  Homo sapiens
  7a0v-assembly1_C  TM=8.928E-01  e=3.309E-34  Homo sapiens

B-factor: mean 29.32, std 16.29, range [6.99, 77.06]

CATH classification: 3.60.10.10